Protein AF-0000000072904346 (afdb_homodimer)

pLDDT: mean 97.38, std 1.84, range [87.31, 98.81]

Solvent-accessible surface area (backbone atoms only — not comparable to full-atom values): 10739 Å² total; per-residue (Å²): 135,58,64,50,49,36,22,50,43,46,40,34,72,66,53,45,46,51,46,46,37,47,72,43,41,58,83,66,42,100,52,50,67,66,55,27,64,72,54,44,33,49,41,57,67,62,52,31,63,72,67,68,54,55,68,68,57,44,52,51,52,55,49,46,30,34,73,38,38,48,32,43,73,36,74,60,91,92,42,47,14,39,28,64,25,64,67,45,51,50,50,48,30,48,38,49,71,74,65,86,134,57,64,51,49,37,22,50,44,46,40,35,72,65,52,44,47,50,47,46,38,48,73,44,43,56,82,66,42,101,52,52,68,65,54,28,64,72,54,44,33,49,41,56,66,61,54,31,61,73,67,68,53,55,69,70,58,44,50,50,51,54,50,47,30,34,74,38,39,47,30,42,74,35,76,58,90,93,44,49,14,38,28,64,26,64,68,46,52,51,48,49,32,48,38,50,71,73,66,86

Foldseek 3Di:
DDVVLQVVLCVDDLSVVLQVCQVPVVVNFVDDPVVCVVQVAAWLVRSCVSSVDDSVVSVVSQVSCVVLVQWDWDDDVPIIHIHGDVVSVVVNVVCVVPPD/DDLVLQVVLCVDPLSVVLQVCQVPVVVNFVDDPVVCVVQVAAWLVRSCVSSVDDSVVSVVSQVSCVVLVQWDWDDDVPIIGIHGDVVSVVVNVVCVVPPD

Nearest PDB structures (foldseek):
  6j05-assembly1_A  TM=8.695E-01  e=1.449E-04  Acidithiobacillus ferrooxidans
  7p6f-assembly2_CCC-2  TM=8.942E-01  e=1.212E-03  Streptomyces griseus
  2rdp-assembly1_A-2  TM=4.648E-01  e=2.907E-03  Geobacillus stearothermophilus
  3fm5-assembly3_C  TM=4.930E-01  e=1.023E-01  Rhodococcus jostii RHA1
  3s2w-assembly1_A  TM=4.786E-01  e=1.159E-01  Methanosarcina mazei Go1

Organism: NCBI:txid1402861

Sequence (200 aa):
MNSIDIFKALSNEIRLDILTWLKDPEKHFNTSSAYVEEKGGVCVGDIQEKANLSQSTISHYLSMMQKAKLLQSERHGKWTYYRRNEETIKELEKYVREKLMNSIDIFKALSNEIRLDILTWLKDPEKHFNTSSAYVEEKGGVCVGDIQEKANLSQSTISHYLSMMQKAKLLQSERHGKWTYYRRNEETIKELEKYVREKL

Radius of gyration: 20.04 Å; Cα contacts (8 Å, |Δi|>4): 274; chains: 2; bounding box: 29×66×39 Å

Secondary structure (DSSP, 8-state):
--HHHHHHHHSSHHHHHHHHHHHSHHHHSS--HHHHHHHTSEEHHHHHHHHT--HHHHHHHHHHHHHTTSEEEEEETTEEEEEE-HHHHHHHHHHHHHT-/--HHHHHHHHSSHHHHHHHHHHHSHHHHSS--HHHHHHHTSEEHHHHHHHHT--HHHHHHHHHHHHHTTSEEEEEETTEEEEEE-HHHHHHHHHHHHHT-

InterPro domains:
  IPR001845 HTH ArsR-type DNA-binding domain [PF01022] (42-72)
  IPR001845 HTH ArsR-type DNA-binding domain [PS50987] (1-100)
  IPR001845 HTH ArsR-type DNA-binding domain [SM00418] (5-98)
  IPR011991 ArsR-like helix-turn-helix domain [cd00090] (7-86)
  IPR036388 Winged helix-like DNA-binding domain superfamily [G3DSA:1.10.10.10] (1-100)
  IPR036390 Winged helix DNA-binding domain superfamily [SSF46785] (4-97)
  IPR051081 HTH-type Metal-responsive Transcriptional Regulators [PTHR33154] (2-97)

Structure (mmCIF, N/CA/C/O backbone):
data_AF-0000000072904346-model_v1
#
loop_
_entity.id
_entity.type
_entity.pdbx_description
1 polymer 'Transcriptional regulator'
#
loop_
_atom_site.group_PDB
_atom_site.id
_atom_site.type_symbol
_atom_site.label_atom_id
_atom_site.label_alt_id
_atom_site.label_comp_id
_atom_site.label_asym_id
_atom_site.label_entity_id
_atom_site.label_seq_id
_atom_site.pdbx_PDB_ins_code
_atom_site.Cartn_x
_atom_site.Cartn_y
_atom_site.Cartn_z
_atom_site.occupancy
_atom_site.B_iso_or_equiv
_atom_site.auth_seq_id
_atom_site.auth_comp_id
_atom_site.auth_asym_id
_atom_site.auth_atom_id
_atom_site.pdbx_PDB_model_num
ATOM 1 N N . MET A 1 1 ? -5.164 7.809 -10.484 1 87.44 1 MET A N 1
ATOM 2 C CA . MET A 1 1 ? -4.332 7.453 -9.336 1 87.44 1 MET A CA 1
ATOM 3 C C . MET A 1 1 ? -3.234 6.477 -9.742 1 87.44 1 MET A C 1
ATOM 5 O O . MET A 1 1 ? -3.459 5.586 -10.562 1 87.44 1 MET A O 1
ATOM 9 N N . ASN A 1 2 ? -2.018 6.773 -9.305 1 96.31 2 ASN A N 1
ATOM 10 C CA . ASN A 1 2 ? -0.903 5.848 -9.477 1 96.31 2 ASN A CA 1
ATOM 11 C C . ASN A 1 2 ? -0.749 4.934 -8.266 1 96.31 2 ASN A C 1
ATOM 13 O O . ASN A 1 2 ? -0.244 5.352 -7.223 1 96.31 2 ASN A O 1
ATOM 17 N N . SER A 1 3 ? -1.161 3.697 -8.477 1 96.62 3 SER A N 1
ATOM 18 C CA . SER A 1 3 ? -1.253 2.781 -7.344 1 96.62 3 SER A CA 1
ATOM 19 C C . SER A 1 3 ? 0.122 2.5 -6.746 1 96.62 3 SER A C 1
ATOM 21 O O . SER A 1 3 ? 0.273 2.441 -5.523 1 96.62 3 SER A O 1
ATOM 23 N N . ILE A 1 4 ? 1.097 2.418 -7.629 1 97.81 4 ILE A N 1
ATOM 24 C CA . ILE A 1 4 ? 2.438 2.096 -7.156 1 97.81 4 ILE A CA 1
ATOM 25 C C . ILE A 1 4 ? 2.963 3.232 -6.277 1 97.81 4 ILE A C 1
ATOM 27 O O . ILE A 1 4 ? 3.496 2.99 -5.191 1 97.81 4 ILE A O 1
ATOM 31 N N . ASP A 1 5 ? 2.77 4.453 -6.676 1 98.19 5 ASP A N 1
ATOM 32 C CA . ASP A 1 5 ? 3.195 5.602 -5.887 1 98.19 5 ASP A CA 1
ATOM 33 C C . ASP A 1 5 ? 2.475 5.641 -4.539 1 98.19 5 ASP A C 1
ATOM 35 O O . ASP A 1 5 ? 3.074 5.98 -3.518 1 98.19 5 ASP A O 1
ATOM 39 N N . ILE A 1 6 ? 1.242 5.27 -4.582 1 98.62 6 ILE A N 1
ATOM 40 C CA . ILE A 1 6 ? 0.432 5.285 -3.369 1 98.62 6 ILE A CA 1
ATOM 41 C C . ILE A 1 6 ? 0.931 4.215 -2.4 1 98.62 6 ILE A C 1
ATOM 43 O O . ILE A 1 6 ? 1.146 4.492 -1.219 1 98.62 6 ILE A O 1
ATOM 47 N N . PHE A 1 7 ? 1.203 3.02 -2.92 1 98.56 7 PHE A N 1
ATOM 48 C CA . PHE A 1 7 ? 1.663 1.952 -2.037 1 98.56 7 PHE A CA 1
ATOM 49 C C . PHE A 1 7 ? 3.051 2.262 -1.49 1 98.56 7 PHE A C 1
ATOM 51 O O . PHE A 1 7 ? 3.348 1.962 -0.333 1 98.56 7 PHE A O 1
ATOM 58 N N . LYS A 1 8 ? 3.881 2.857 -2.279 1 98.5 8 LYS A N 1
ATOM 59 C CA . LYS A 1 8 ? 5.188 3.297 -1.797 1 98.5 8 LYS A CA 1
ATOM 60 C C . LYS A 1 8 ? 5.043 4.297 -0.654 1 98.5 8 LYS A C 1
ATOM 62 O O . LYS A 1 8 ? 5.723 4.184 0.368 1 98.5 8 LYS A O 1
ATOM 67 N N . ALA A 1 9 ? 4.176 5.211 -0.822 1 98.69 9 ALA A N 1
ATOM 68 C CA . ALA A 1 9 ? 3.967 6.242 0.189 1 98.69 9 ALA A CA 1
ATOM 69 C C . ALA A 1 9 ? 3.441 5.641 1.488 1 98.69 9 ALA A C 1
ATOM 71 O O . ALA A 1 9 ? 3.789 6.098 2.58 1 98.69 9 ALA A O 1
ATOM 72 N N . LEU A 1 10 ? 2.65 4.602 1.384 1 98.5 10 LEU A N 1
ATOM 73 C CA . LEU A 1 10 ? 1.977 4.016 2.539 1 98.5 10 LEU A CA 1
ATOM 74 C C . LEU A 1 10 ? 2.857 2.971 3.213 1 98.5 10 LEU A C 1
ATOM 76 O O . LEU A 1 10 ? 2.527 2.477 4.293 1 98.5 10 LEU A O 1
ATOM 80 N N . SER A 1 11 ? 4.035 2.674 2.631 1 98.5 11 SER A N 1
ATOM 81 C CA . SER A 1 11 ? 4.879 1.589 3.119 1 98.5 11 SER A CA 1
ATOM 82 C C . SER A 1 11 ? 5.824 2.074 4.211 1 98.5 11 SER A C 1
ATOM 84 O O . SER A 1 11 ? 6.945 1.572 4.336 1 98.5 11 SER A O 1
ATOM 86 N N . ASN A 1 12 ? 5.473 3.094 4.922 1 98.5 12 ASN A N 1
ATOM 87 C CA . ASN A 1 12 ? 6.242 3.686 6.016 1 98.5 12 ASN A CA 1
ATOM 88 C C . ASN A 1 12 ? 5.355 4.012 7.211 1 98.5 12 ASN A C 1
ATOM 90 O O . ASN A 1 12 ? 4.309 4.641 7.062 1 98.5 12 ASN A O 1
ATOM 94 N N . GLU A 1 13 ? 5.82 3.611 8.375 1 97.94 13 GLU A N 1
ATOM 95 C CA . GLU A 1 13 ? 5.004 3.73 9.578 1 97.94 13 GLU A CA 1
ATOM 96 C C . GLU A 1 13 ? 4.688 5.191 9.891 1 97.94 13 GLU A C 1
ATOM 98 O O . GLU A 1 13 ? 3.555 5.527 10.234 1 97.94 13 GLU A O 1
ATOM 103 N N . ILE A 1 14 ? 5.633 6.051 9.789 1 98.5 14 ILE A N 1
ATOM 104 C CA . ILE A 1 14 ? 5.449 7.453 10.141 1 98.5 14 ILE A CA 1
ATOM 105 C C . ILE A 1 14 ? 4.523 8.125 9.125 1 98.5 14 ILE A C 1
ATOM 107 O O . ILE A 1 14 ? 3.674 8.938 9.492 1 98.5 14 ILE A O 1
ATOM 111 N N . ARG A 1 15 ? 4.645 7.758 7.879 1 98.62 15 ARG A N 1
ATOM 112 C CA . ARG A 1 15 ? 3.758 8.328 6.867 1 98.62 15 ARG A CA 1
ATOM 113 C C . ARG A 1 15 ? 2.318 7.875 7.082 1 98.62 15 ARG A C 1
ATOM 115 O O . ARG A 1 15 ? 1.379 8.633 6.844 1 98.62 15 ARG A O 1
ATOM 122 N N . LEU A 1 16 ? 2.107 6.652 7.551 1 98.12 16 LEU A N 1
ATOM 123 C CA . LEU A 1 16 ? 0.767 6.207 7.922 1 98.12 16 LEU A CA 1
ATOM 124 C C . LEU A 1 16 ? 0.251 6.988 9.125 1 98.12 16 LEU A C 1
ATOM 126 O O . LEU A 1 16 ? -0.926 7.352 9.18 1 98.12 16 LEU A O 1
ATOM 130 N N . ASP A 1 17 ? 1.122 7.246 10.078 1 98 17 ASP A N 1
ATOM 131 C CA . ASP A 1 17 ? 0.757 8.047 11.242 1 98 17 ASP A CA 1
ATOM 132 C C . ASP A 1 17 ? 0.308 9.445 10.828 1 98 17 ASP A C 1
ATOM 134 O O . ASP A 1 17 ? -0.689 9.961 11.344 1 98 17 ASP A O 1
ATOM 138 N N . ILE A 1 18 ? 1.051 10 9.906 1 98.62 18 ILE A N 1
ATOM 139 C CA . ILE A 1 18 ? 0.731 11.336 9.43 1 98.62 18 ILE A CA 1
ATOM 140 C C . ILE A 1 18 ? -0.686 11.359 8.859 1 98.62 18 ILE A C 1
ATOM 142 O O . ILE A 1 18 ? -1.475 12.25 9.172 1 98.62 18 ILE A O 1
ATOM 146 N N . LEU A 1 19 ? -1.033 10.383 8.055 1 98.25 19 LEU A N 1
ATOM 147 C CA . LEU A 1 19 ? -2.381 10.3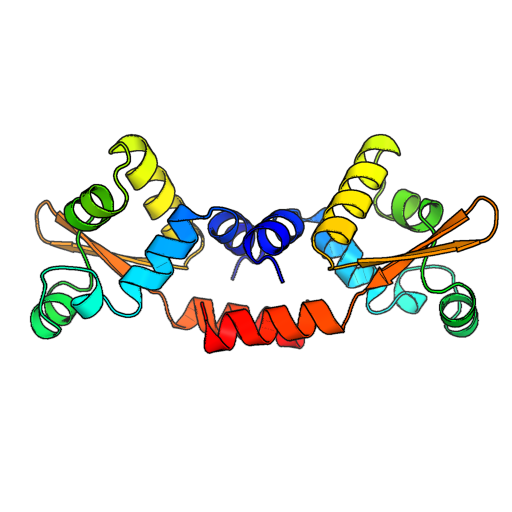12 7.504 1 98.25 19 LEU A CA 1
ATOM 148 C C . LEU A 1 19 ? -3.42 10.211 8.617 1 98.25 19 LEU A C 1
ATOM 150 O O . LEU A 1 19 ? -4.465 10.867 8.555 1 98.25 19 LEU A O 1
ATOM 154 N N . THR A 1 20 ? -3.08 9.414 9.586 1 97 20 THR A N 1
ATOM 155 C CA . THR A 1 20 ? -3.984 9.211 10.711 1 97 20 THR A CA 1
ATOM 156 C C . THR A 1 20 ? -4.184 10.516 11.484 1 97 20 THR A C 1
ATOM 158 O O . THR A 1 20 ? -5.312 10.883 11.82 1 97 20 THR A O 1
ATOM 161 N N . TRP A 1 21 ? -3.094 11.25 11.742 1 98.31 21 TRP A N 1
ATOM 162 C CA . TRP A 1 21 ? -3.166 12.508 12.477 1 98.31 21 TRP A CA 1
ATOM 163 C C . TRP A 1 21 ? -4 13.531 11.711 1 98.31 21 TRP A C 1
ATOM 165 O O . TRP A 1 21 ? -4.801 14.258 12.305 1 98.31 21 TRP A O 1
ATOM 175 N N . LEU A 1 22 ? -3.875 13.516 10.398 1 98.38 22 LEU A N 1
ATOM 176 C CA . LEU A 1 22 ? -4.512 14.531 9.57 1 98.38 22 LEU A CA 1
ATOM 177 C C . LEU A 1 22 ? -5.98 14.195 9.32 1 98.38 22 LEU A C 1
ATOM 179 O O . LEU A 1 22 ? -6.746 15.031 8.852 1 98.38 22 LEU A O 1
ATOM 183 N N . LYS A 1 23 ? -6.336 12.984 9.617 1 97.12 23 LYS A N 1
ATOM 184 C CA . LYS A 1 23 ? -7.742 12.602 9.547 1 97.12 23 LYS A CA 1
ATOM 185 C C . LYS A 1 23 ? -8.57 13.352 10.586 1 97.12 23 LYS A C 1
ATOM 187 O O . LYS A 1 23 ? -9.703 13.742 10.312 1 97.12 23 LYS A O 1
ATOM 192 N N . ASP A 1 24 ? -7.977 13.461 11.766 1 96.81 24 ASP A N 1
ATOM 193 C CA . ASP A 1 24 ? -8.594 14.195 12.867 1 96.81 24 ASP A CA 1
ATOM 194 C C . ASP A 1 24 ? -7.59 15.141 13.531 1 96.81 24 ASP A C 1
ATOM 196 O O . ASP A 1 24 ? -7.207 14.938 14.688 1 96.81 24 ASP A O 1
ATOM 200 N N . PRO A 1 25 ? -7.289 16.25 12.844 1 98 25 PRO A N 1
ATOM 201 C CA . PRO A 1 25 ? -6.207 17.109 13.328 1 98 25 PRO A CA 1
ATOM 202 C C . PRO A 1 25 ? -6.465 17.656 14.727 1 98 25 PRO A C 1
ATOM 204 O O . PRO A 1 25 ? -5.531 17.812 15.516 1 98 25 PRO A O 1
ATOM 207 N N . GLU A 1 26 ? -7.699 17.969 15.094 1 96.56 26 GLU A N 1
ATOM 208 C CA . GLU A 1 26 ? -8.023 18.562 16.391 1 96.56 26 GLU A CA 1
ATOM 209 C C . GLU A 1 26 ? -7.719 17.609 17.531 1 96.56 26 GLU A C 1
ATOM 211 O O . GLU A 1 26 ? -7.555 18.031 18.672 1 96.56 26 GLU A O 1
ATOM 216 N N . LYS A 1 27 ? -7.629 16.312 17.25 1 97.12 27 LYS A N 1
ATOM 217 C CA . LYS A 1 27 ? -7.32 15.305 18.266 1 97.12 27 LYS A CA 1
ATOM 218 C C . LYS A 1 27 ? -5.812 15.102 18.391 1 97.12 27 LYS A C 1
ATOM 220 O O . LYS A 1 27 ? -5.344 14.508 19.375 1 97.12 27 LYS A O 1
ATOM 225 N N . HIS A 1 28 ? -5.074 15.648 17.438 1 98 28 HIS A N 1
ATOM 226 C CA . HIS A 1 28 ? -3.676 15.242 17.391 1 98 28 HIS A CA 1
ATOM 227 C C . HIS A 1 28 ? -2.748 16.453 17.438 1 98 28 HIS A C 1
ATOM 229 O O . HIS A 1 28 ? -1.545 16.312 17.672 1 98 28 HIS A O 1
ATOM 235 N N . PHE A 1 29 ? -3.379 17.578 17.188 1 98.19 29 PHE A N 1
ATOM 236 C CA . PHE A 1 29 ? -2.605 18.812 17.203 1 98.19 29 PHE A CA 1
ATOM 237 C C . PHE A 1 29 ? -3.275 19.859 18.094 1 98.19 29 PHE A C 1
ATOM 239 O O . PHE A 1 29 ? -4.449 19.719 18.453 1 98.19 29 PHE A O 1
ATOM 246 N N . ASN A 1 30 ? -2.555 20.828 18.578 1 95.56 30 ASN A N 1
ATOM 247 C CA . ASN A 1 30 ? -3.115 21.938 19.344 1 95.56 30 ASN A CA 1
ATOM 248 C C . ASN A 1 30 ? -3.764 22.969 18.422 1 95.56 30 ASN A C 1
ATOM 250 O O . ASN A 1 30 ? -3.27 24.094 18.312 1 95.56 30 ASN A O 1
ATOM 254 N N . THR A 1 31 ? -4.828 22.531 17.859 1 95.62 31 THR A N 1
ATOM 255 C CA . THR A 1 31 ? -5.516 23.391 16.906 1 95.62 31 THR A CA 1
ATOM 256 C C . THR A 1 31 ? -7.027 23.188 16.969 1 95.62 31 THR A C 1
ATOM 258 O O . THR A 1 31 ? -7.496 22.203 17.562 1 95.62 31 THR A O 1
ATOM 261 N N . SER A 1 32 ? -7.777 24.172 16.422 1 95 32 SER A N 1
ATOM 262 C CA . SER A 1 32 ? -9.234 24.078 16.328 1 95 32 SER A CA 1
ATOM 263 C C . SER A 1 32 ? -9.68 23.703 14.93 1 95 32 SER A C 1
ATOM 265 O O . SER A 1 32 ? -8.945 23.922 13.961 1 95 32 SER A O 1
ATOM 267 N N . SER A 1 33 ? -10.836 23.125 14.852 1 94.19 33 SER A N 1
ATOM 268 C CA . SER A 1 33 ? -11.398 22.781 13.547 1 94.19 33 SER A CA 1
ATOM 269 C C . SER A 1 33 ? -11.516 24.016 12.648 1 94.19 33 SER A C 1
ATOM 271 O O . SER A 1 33 ? -11.273 23.938 11.445 1 94.19 33 SER A O 1
ATOM 273 N N . ALA A 1 34 ? -11.883 25.078 13.234 1 96 34 ALA A N 1
ATOM 274 C CA . ALA A 1 34 ? -12.023 26.328 12.492 1 96 34 ALA A CA 1
ATOM 275 C C . ALA A 1 34 ? -10.695 26.766 11.883 1 96 34 ALA A C 1
ATOM 277 O O . ALA A 1 34 ? -10.648 27.188 10.727 1 96 34 ALA A O 1
ATOM 278 N N . TYR A 1 35 ? -9.727 26.688 12.617 1 95.88 35 TYR A N 1
ATOM 279 C CA . TYR A 1 35 ? -8.398 27.062 12.148 1 95.88 35 TYR A CA 1
ATOM 280 C C . TYR A 1 35 ? -7.941 26.156 11.016 1 95.88 35 TYR A C 1
ATOM 282 O O . TYR A 1 35 ? -7.43 26.625 10 1 95.88 35 TYR A O 1
ATOM 290 N N . VAL A 1 36 ? -8.148 24.906 11.148 1 96.31 36 VAL A N 1
ATOM 291 C CA . VAL A 1 36 ? -7.758 23.922 10.148 1 96.31 36 VAL A CA 1
ATOM 292 C C . VAL A 1 36 ? -8.492 24.188 8.844 1 96.31 36 VAL A C 1
ATOM 294 O O . VAL A 1 36 ? -7.902 24.109 7.762 1 96.31 36 VAL A O 1
ATOM 297 N N . GLU A 1 37 ? -9.766 24.469 8.953 1 95.56 37 GLU A N 1
ATOM 298 C CA . GLU A 1 37 ? -10.57 24.781 7.777 1 95.56 37 GLU A CA 1
ATOM 299 C C . GLU A 1 37 ? -10.086 26.047 7.098 1 95.56 37 GLU A C 1
ATOM 301 O O . GLU A 1 37 ? -9.992 26.109 5.871 1 95.56 37 GLU A O 1
ATOM 306 N N . GLU A 1 38 ? -9.805 26.969 7.855 1 96.56 38 GLU A N 1
ATOM 307 C CA . GLU A 1 38 ? -9.367 28.266 7.34 1 96.56 38 GLU A CA 1
ATOM 308 C C . GLU A 1 38 ? -8.023 28.156 6.633 1 96.56 38 GLU A C 1
ATOM 310 O O . GLU A 1 38 ? -7.844 28.688 5.535 1 96.56 38 GLU A O 1
ATOM 315 N N . LYS A 1 39 ? -7.094 27.406 7.262 1 94.69 39 LYS A N 1
ATOM 316 C CA . LYS A 1 39 ? -5.727 27.344 6.746 1 94.69 39 LYS A CA 1
ATOM 317 C C . LYS A 1 39 ? -5.578 26.234 5.711 1 94.69 39 LYS A C 1
ATOM 319 O O . LYS A 1 39 ? -4.621 26.234 4.934 1 94.69 39 LYS A O 1
ATOM 324 N N . GLY A 1 40 ? -6.5 25.328 5.734 1 95.5 40 GLY A N 1
ATOM 325 C CA . GLY A 1 40 ? -6.445 24.219 4.797 1 95.5 40 GLY A CA 1
ATOM 326 C C . GLY A 1 40 ? -5.664 23.031 5.324 1 95.5 40 GLY A C 1
ATOM 327 O O . GLY A 1 40 ? -5.105 22.25 4.547 1 95.5 40 GLY A O 1
ATOM 328 N N . GLY A 1 41 ? -5.496 22.938 6.617 1 98.19 41 GLY A N 1
ATOM 329 C CA . GLY A 1 41 ? -4.816 21.766 7.16 1 98.19 41 GLY A CA 1
ATOM 330 C C . GLY A 1 41 ? -3.896 22.094 8.32 1 98.19 41 GLY A C 1
ATOM 331 O O . GLY A 1 41 ? -4.188 22.984 9.117 1 98.19 41 GLY A O 1
ATOM 332 N N . VAL A 1 42 ? -2.891 21.25 8.508 1 98.69 42 VAL A N 1
ATOM 333 C CA . VAL A 1 42 ? -1.897 21.391 9.562 1 98.69 42 VAL A CA 1
ATOM 334 C C . VAL A 1 42 ? -0.549 21.781 8.961 1 98.69 42 VAL A C 1
ATOM 336 O O . VAL A 1 42 ? -0.142 21.234 7.934 1 98.69 42 VAL A O 1
ATOM 339 N N . CYS A 1 43 ? 0.178 22.672 9.578 1 98.25 43 CYS A N 1
ATOM 340 C CA . CYS A 1 43 ? 1.4 23.203 8.977 1 98.25 43 CYS A CA 1
ATOM 341 C C . CYS A 1 43 ? 2.547 22.203 9.125 1 98.25 43 CYS A C 1
ATOM 343 O O . CYS A 1 43 ? 2.551 21.391 10.047 1 98.25 43 CYS A O 1
ATOM 345 N N . VAL A 1 44 ? 3.564 22.312 8.273 1 98.25 44 VAL A N 1
ATOM 346 C CA . VAL A 1 44 ? 4.719 21.422 8.227 1 98.25 44 VAL A CA 1
ATOM 347 C C . VAL A 1 44 ? 5.406 21.406 9.594 1 98.25 44 VAL A C 1
ATOM 349 O O . VAL A 1 44 ? 5.852 20.344 10.047 1 98.25 44 VAL A O 1
ATOM 352 N N . GLY A 1 45 ? 5.523 22.516 10.266 1 97.81 45 GLY A N 1
ATOM 353 C CA . GLY A 1 45 ? 6.191 22.609 11.555 1 97.81 45 GLY A CA 1
ATOM 354 C C . GLY A 1 45 ? 5.539 21.766 12.625 1 97.81 45 GLY A C 1
ATOM 355 O O . GLY A 1 45 ? 6.227 21.047 13.359 1 97.81 45 GLY A O 1
ATOM 356 N N . ASP A 1 46 ? 4.203 21.812 12.719 1 98.38 46 ASP A N 1
ATOM 357 C CA . ASP A 1 46 ? 3.461 21.016 13.695 1 98.38 46 ASP A CA 1
ATOM 358 C C . ASP A 1 46 ? 3.596 19.531 13.406 1 98.38 46 ASP A C 1
ATOM 360 O O . ASP A 1 46 ? 3.758 18.719 14.328 1 98.38 46 ASP A O 1
ATOM 364 N N . ILE A 1 47 ? 3.494 19.188 12.148 1 98.75 47 ILE A N 1
ATOM 365 C CA . ILE A 1 47 ? 3.635 17.781 11.75 1 98.75 47 ILE A CA 1
ATOM 366 C C . ILE A 1 47 ? 5.043 17.297 12.086 1 98.75 47 ILE A C 1
ATOM 368 O O . ILE A 1 47 ? 5.211 16.203 12.625 1 98.75 47 ILE A O 1
ATOM 372 N N . GLN A 1 48 ? 6.035 18.094 11.812 1 98.75 48 GLN A N 1
ATOM 373 C CA . GLN A 1 48 ? 7.434 17.766 12.086 1 98.75 48 GLN A CA 1
ATOM 374 C C . GLN A 1 48 ? 7.668 17.547 13.57 1 98.75 48 GLN A C 1
ATOM 376 O O . GLN A 1 48 ? 8.312 16.562 13.969 1 98.75 48 GLN A O 1
ATOM 381 N N . GLU A 1 49 ? 7.203 18.469 14.375 1 98.38 49 GLU A N 1
ATOM 382 C CA . GLU A 1 49 ? 7.352 18.359 15.828 1 98.38 49 GLU A CA 1
ATOM 383 C C . GLU A 1 49 ? 6.758 17.062 16.344 1 98.38 49 GLU A C 1
ATOM 385 O O . GLU A 1 49 ? 7.395 16.344 17.125 1 98.38 49 GLU A O 1
ATOM 390 N N . LYS A 1 50 ? 5.594 16.719 15.859 1 98.56 50 LYS A N 1
ATOM 391 C CA . LYS A 1 50 ? 4.93 15.5 16.328 1 98.56 50 LYS A CA 1
ATOM 392 C C . LYS A 1 50 ? 5.656 14.25 15.844 1 98.56 50 LYS A C 1
ATOM 394 O O . LYS A 1 50 ? 5.789 13.273 16.594 1 98.56 50 LYS A O 1
ATOM 399 N N . ALA A 1 51 ? 6.062 14.25 14.586 1 98.38 51 ALA A N 1
ATOM 400 C CA . ALA A 1 51 ? 6.762 13.109 14 1 98.38 51 ALA A CA 1
ATOM 401 C C . ALA A 1 51 ? 8.148 12.938 14.617 1 98.38 51 ALA A C 1
ATOM 403 O O . ALA A 1 51 ? 8.742 11.859 14.547 1 98.38 51 ALA A O 1
ATOM 404 N N . ASN A 1 52 ? 8.688 14.039 15.172 1 98.44 52 ASN A N 1
ATOM 405 C CA . ASN A 1 52 ? 10.016 14.055 15.773 1 98.44 52 ASN A CA 1
ATOM 406 C C . ASN A 1 52 ? 11.086 13.578 14.789 1 98.44 52 ASN A C 1
ATOM 408 O O . ASN A 1 52 ? 11.859 12.672 15.102 1 98.44 52 ASN A O 1
ATOM 412 N N . LEU A 1 53 ? 11.07 14.102 13.609 1 98.31 53 LEU A N 1
ATOM 413 C CA . LEU A 1 53 ? 12.031 13.82 12.547 1 98.31 53 LEU A CA 1
ATOM 414 C C . LEU A 1 53 ? 12.75 15.094 12.109 1 98.31 53 LEU A C 1
ATOM 416 O O . LEU A 1 53 ? 12.344 16.188 12.484 1 98.31 53 LEU A O 1
ATOM 420 N N . SER A 1 54 ? 13.797 14.898 11.414 1 98.5 54 SER A N 1
ATOM 421 C CA . SER A 1 54 ? 14.5 16.047 10.844 1 98.5 54 SER A CA 1
ATOM 422 C C . SER A 1 54 ? 13.641 16.766 9.812 1 98.5 54 SER A C 1
ATOM 424 O O . SER A 1 54 ? 12.719 16.156 9.242 1 98.5 54 SER A O 1
ATOM 426 N N . GLN A 1 55 ? 13.906 17.969 9.562 1 97.5 55 GLN A N 1
ATOM 427 C CA . GLN A 1 55 ? 13.219 18.75 8.555 1 97.5 55 GLN A CA 1
ATOM 428 C C . GLN A 1 55 ? 13.367 18.125 7.168 1 97.5 55 GLN A C 1
ATOM 430 O O . GLN A 1 55 ? 12.43 18.125 6.371 1 97.5 55 GLN A O 1
ATOM 435 N N . SER A 1 56 ? 14.555 17.656 6.879 1 98.06 56 SER A N 1
ATOM 436 C CA . SER A 1 56 ? 14.773 17.047 5.57 1 98.06 56 SER A CA 1
ATOM 437 C C . SER A 1 56 ? 13.891 15.82 5.383 1 98.06 56 SER A C 1
ATOM 439 O O . SER A 1 56 ? 13.289 15.633 4.328 1 98.06 56 SER A O 1
ATOM 441 N N . THR A 1 57 ? 13.797 14.938 6.391 1 98.38 57 THR A N 1
ATOM 442 C CA . THR A 1 57 ? 13.023 13.703 6.316 1 98.38 57 THR A CA 1
ATOM 443 C C . THR A 1 57 ? 11.539 14.008 6.191 1 98.38 57 THR A C 1
ATOM 445 O O . THR A 1 57 ? 10.852 13.445 5.332 1 98.38 57 THR A O 1
ATOM 448 N N . ILE A 1 58 ? 11.094 14.953 7.051 1 98.62 58 ILE A N 1
ATOM 449 C CA . ILE A 1 58 ? 9.672 15.258 7.023 1 98.62 58 ILE A CA 1
ATOM 450 C C . ILE A 1 58 ? 9.305 15.914 5.691 1 98.62 58 ILE A C 1
ATOM 452 O O . ILE A 1 58 ? 8.242 15.641 5.133 1 98.62 58 ILE A O 1
ATOM 456 N N . SER A 1 59 ? 10.148 16.781 5.16 1 98.25 59 SER A N 1
ATOM 457 C CA . SER A 1 59 ? 9.906 17.391 3.857 1 98.25 59 SER A CA 1
ATOM 458 C C . SER A 1 59 ? 9.805 16.344 2.762 1 98.25 59 SER A C 1
ATOM 460 O O . SER A 1 59 ? 8.914 16.406 1.911 1 98.25 59 SER A O 1
ATOM 462 N N . HIS A 1 60 ? 10.695 15.359 2.842 1 98.62 60 HIS A N 1
ATOM 463 C CA . HIS A 1 60 ? 10.672 14.266 1.876 1 98.62 60 HIS A CA 1
ATOM 464 C C . HIS A 1 60 ? 9.383 13.461 1.987 1 98.62 60 HIS A C 1
ATOM 466 O O . HIS A 1 60 ? 8.766 13.133 0.974 1 98.62 60 HIS A O 1
ATOM 472 N N . TYR A 1 61 ? 8.961 13.117 3.213 1 98.81 61 TYR A N 1
ATOM 473 C CA . TYR A 1 61 ? 7.75 12.336 3.434 1 98.81 61 TYR A CA 1
ATOM 474 C C . TYR A 1 61 ? 6.52 13.07 2.924 1 98.81 61 TYR A C 1
ATOM 476 O O . TYR A 1 61 ? 5.707 12.5 2.186 1 98.81 61 TYR A O 1
ATOM 484 N N . LEU A 1 62 ? 6.367 14.352 3.295 1 98.81 62 LEU A N 1
ATOM 485 C CA . LEU A 1 62 ? 5.207 15.141 2.896 1 98.81 62 LEU A CA 1
ATOM 486 C C . LEU A 1 62 ? 5.172 15.328 1.383 1 98.81 62 LEU A C 1
ATOM 488 O O . LEU A 1 62 ? 4.105 15.242 0.768 1 98.81 62 LEU A O 1
ATOM 492 N N . SER A 1 63 ? 6.348 15.57 0.808 1 98.69 63 SER A N 1
ATOM 493 C CA . SER A 1 63 ? 6.438 15.711 -0.641 1 98.69 63 SER A CA 1
ATOM 494 C C . SER A 1 63 ? 6.043 14.422 -1.351 1 98.69 63 SER A C 1
ATOM 496 O O . SER A 1 63 ? 5.305 14.453 -2.338 1 98.69 63 SER A O 1
ATOM 498 N N . MET A 1 64 ? 6.543 13.305 -0.889 1 98.69 64 MET A N 1
ATOM 499 C CA . MET A 1 64 ? 6.219 12 -1.457 1 98.69 64 MET A CA 1
ATOM 500 C C . MET A 1 64 ? 4.723 11.727 -1.365 1 98.69 64 MET A C 1
ATOM 502 O O . MET A 1 64 ? 4.113 11.25 -2.326 1 98.69 64 MET A O 1
ATOM 506 N N . MET A 1 65 ? 4.141 11.977 -0.235 1 98.81 65 MET A N 1
ATOM 507 C CA . MET A 1 65 ? 2.719 11.734 -0.006 1 98.81 65 MET A CA 1
ATOM 508 C C . MET A 1 65 ? 1.862 12.648 -0.869 1 98.81 65 MET A C 1
ATOM 510 O O . MET A 1 65 ? 0.795 12.25 -1.34 1 98.81 65 MET A O 1
ATOM 514 N N . GLN A 1 66 ? 2.336 13.883 -1.029 1 98.75 66 GLN A N 1
ATOM 515 C CA . GLN A 1 66 ? 1.644 14.82 -1.907 1 98.75 66 GLN A CA 1
ATOM 516 C C . GLN A 1 66 ? 1.733 14.383 -3.365 1 98.75 66 GLN A C 1
ATOM 518 O O . GLN A 1 66 ? 0.743 14.43 -4.098 1 98.75 66 GLN A O 1
ATOM 523 N N . LYS A 1 67 ? 2.893 13.906 -3.797 1 98.44 67 LYS A N 1
ATOM 524 C CA . LYS A 1 67 ? 3.082 13.422 -5.16 1 98.44 67 LYS A CA 1
ATOM 525 C C . LYS A 1 67 ? 2.186 12.227 -5.449 1 98.44 67 LYS A C 1
ATOM 527 O O . LYS A 1 67 ? 1.68 12.07 -6.562 1 98.44 67 LYS A O 1
ATOM 532 N N . ALA A 1 68 ? 1.993 11.414 -4.465 1 98.62 68 ALA A N 1
ATOM 533 C CA . ALA A 1 68 ? 1.121 10.25 -4.582 1 98.62 68 ALA A CA 1
ATOM 534 C C . ALA A 1 68 ? -0.348 10.648 -4.48 1 98.62 68 ALA A C 1
ATOM 536 O O . ALA A 1 68 ? -1.236 9.797 -4.52 1 98.62 68 ALA A O 1
ATOM 537 N N . LYS A 1 69 ? -0.599 11.906 -4.227 1 98.75 69 LYS A N 1
ATOM 538 C CA . LYS A 1 69 ? -1.929 12.508 -4.164 1 98.75 69 LYS A CA 1
ATOM 539 C C . LYS A 1 69 ? -2.678 12.047 -2.916 1 98.75 69 LYS A C 1
ATOM 541 O O . LYS A 1 69 ? -3.91 12.039 -2.893 1 98.75 69 LYS A O 1
ATOM 546 N N . LEU A 1 70 ? -1.979 11.641 -1.958 1 98.75 70 LEU A N 1
ATOM 547 C CA . LEU A 1 70 ? -2.592 11.289 -0.68 1 98.75 70 LEU A CA 1
ATOM 548 C C . LEU A 1 70 ? -2.807 12.531 0.175 1 98.75 70 LEU A C 1
ATOM 550 O O . LEU A 1 70 ? -3.676 12.547 1.05 1 98.75 70 LEU A O 1
ATOM 554 N N . LEU A 1 71 ? -1.986 13.586 -0.096 1 98.81 71 LEU A N 1
ATOM 555 C CA . LEU A 1 71 ? -2.084 14.859 0.606 1 98.81 71 LEU A CA 1
ATOM 556 C C . LEU A 1 71 ? -2.287 16 -0.377 1 98.81 71 LEU A C 1
ATOM 558 O O . LEU A 1 71 ? -1.866 15.922 -1.533 1 98.81 71 LEU A O 1
ATOM 562 N N . GLN A 1 72 ? -2.914 17 0.099 1 98.69 72 GLN A N 1
ATOM 563 C CA . GLN A 1 72 ? -2.988 18.312 -0.535 1 98.69 72 GLN A CA 1
ATOM 564 C C . GLN A 1 72 ? -2.332 19.375 0.334 1 98.69 72 GLN A C 1
ATOM 566 O O . GLN A 1 72 ? -2.27 19.234 1.558 1 98.69 72 GLN A O 1
ATOM 571 N N . SER A 1 73 ? -1.832 20.422 -0.31 1 98.31 73 SER A N 1
ATOM 572 C CA . SER A 1 73 ? -1.188 21.469 0.477 1 98.31 73 SER A CA 1
ATOM 573 C C . SER A 1 73 ? -1.666 22.859 0.055 1 98.31 73 SER A C 1
ATOM 575 O O . SER A 1 73 ? -2.16 23.031 -1.061 1 98.31 73 SER A O 1
ATOM 577 N N . GLU A 1 74 ? -1.632 23.766 0.893 1 98 74 GLU A N 1
ATOM 578 C CA . GLU A 1 74 ? -1.905 25.188 0.688 1 98 74 GLU A CA 1
ATOM 579 C C . GLU A 1 74 ? -0.849 26.047 1.364 1 98 74 GLU A C 1
ATOM 581 O O . GLU A 1 74 ? -0.443 25.781 2.494 1 98 74 GLU A O 1
ATOM 586 N N . ARG A 1 75 ? -0.456 27.031 0.587 1 97.06 75 ARG A N 1
ATOM 587 C CA . ARG A 1 75 ? 0.566 27.922 1.131 1 97.06 75 ARG A CA 1
ATOM 588 C C . ARG A 1 75 ? -0.05 29.219 1.634 1 97.06 75 ARG A C 1
ATOM 590 O O . ARG A 1 75 ? -0.876 29.828 0.95 1 97.06 75 ARG A O 1
ATOM 597 N N . HIS A 1 76 ? 0.236 29.625 2.818 1 96.19 76 HIS A N 1
ATOM 598 C CA . HIS A 1 76 ? -0.125 30.906 3.42 1 96.19 76 HIS A CA 1
ATOM 599 C C . HIS A 1 76 ? 1.112 31.672 3.891 1 96.19 76 HIS A C 1
ATOM 601 O O . HIS A 1 76 ? 1.611 31.422 4.992 1 96.19 76 HIS A O 1
ATOM 607 N N . GLY A 1 77 ? 1.51 32.656 3.086 1 95.62 77 GLY A N 1
ATOM 608 C CA . GLY A 1 77 ? 2.752 33.312 3.432 1 95.62 77 GLY A CA 1
ATOM 609 C C . GLY A 1 77 ? 3.955 32.406 3.412 1 95.62 77 GLY A C 1
ATOM 610 O O . GLY A 1 77 ? 4.23 31.75 2.402 1 95.62 77 GLY A O 1
ATOM 611 N N . LYS A 1 78 ? 4.613 32.188 4.566 1 94.25 78 LYS A N 1
ATOM 612 C CA . LYS A 1 78 ? 5.824 31.375 4.676 1 94.25 78 LYS A CA 1
ATOM 613 C C . LYS A 1 78 ? 5.488 29.953 5.105 1 94.25 78 LYS A C 1
ATOM 615 O O . LYS A 1 78 ? 6.375 29.094 5.164 1 94.25 78 LYS A O 1
ATOM 620 N N . TRP A 1 79 ? 4.27 29.781 5.336 1 95.81 79 TRP A N 1
ATOM 621 C CA . TRP A 1 79 ? 3.904 28.484 5.91 1 95.81 79 TRP A CA 1
ATOM 622 C C . TRP A 1 79 ? 3.145 27.641 4.898 1 95.81 79 TRP A C 1
ATOM 624 O O . TRP A 1 79 ? 2.334 28.156 4.125 1 95.81 79 TRP A O 1
ATOM 634 N N . THR A 1 80 ? 3.443 26.344 4.895 1 97.94 80 THR A N 1
ATOM 635 C CA . THR A 1 80 ? 2.717 25.359 4.098 1 97.94 80 THR A CA 1
ATOM 636 C C . THR A 1 80 ? 1.888 24.438 4.992 1 97.94 80 THR A C 1
ATOM 638 O O . THR A 1 80 ? 2.387 23.922 5.992 1 97.94 80 THR A O 1
ATOM 641 N N . TYR A 1 81 ? 0.599 24.297 4.59 1 98.62 81 TYR A N 1
ATOM 642 C CA . TYR A 1 81 ? -0.335 23.469 5.348 1 98.62 81 TYR A CA 1
ATOM 643 C C . TYR A 1 81 ? -0.761 22.25 4.543 1 98.62 81 TYR A C 1
ATOM 645 O O . TYR A 1 81 ? -0.989 22.344 3.334 1 98.62 81 TYR A O 1
ATOM 653 N N . TYR A 1 82 ? -0.885 21.125 5.223 1 98.81 82 TYR A N 1
ATOM 654 C CA . TYR A 1 82 ? -1.24 19.859 4.57 1 98.81 82 TYR A CA 1
ATOM 655 C C . TYR A 1 82 ? -2.547 19.312 5.129 1 98.81 82 TYR A C 1
ATOM 657 O O . TYR A 1 82 ? -2.82 19.438 6.324 1 98.81 82 TYR A O 1
ATOM 665 N N . ARG A 1 83 ? -3.299 18.688 4.285 1 98.62 83 ARG A N 1
ATOM 666 C CA . ARG A 1 83 ? -4.492 17.922 4.641 1 98.62 83 ARG A CA 1
ATOM 667 C C . ARG A 1 83 ? -4.609 16.656 3.805 1 98.62 83 ARG A C 1
ATOM 669 O O . ARG A 1 83 ? -3.945 16.516 2.773 1 98.62 83 ARG A O 1
ATOM 676 N N . ARG A 1 84 ? -5.465 15.758 4.188 1 98.12 84 ARG A N 1
ATOM 677 C CA . ARG A 1 84 ? -5.699 14.531 3.438 1 98.12 84 ARG A CA 1
ATOM 678 C C . ARG A 1 84 ? -6.445 14.812 2.139 1 98.12 84 ARG A C 1
ATOM 680 O O . ARG A 1 84 ? -7.273 15.727 2.08 1 98.12 84 ARG A O 1
ATOM 687 N N . ASN A 1 85 ? -6.027 14.133 1.148 1 98.38 85 ASN A N 1
ATOM 688 C CA . ASN A 1 85 ? -6.852 14.078 -0.056 1 98.38 85 ASN A CA 1
ATOM 689 C C . ASN A 1 85 ? -7.859 12.938 0.004 1 98.38 85 ASN A C 1
ATOM 691 O O . ASN A 1 85 ? -7.555 11.812 -0.399 1 98.38 85 ASN A O 1
ATOM 695 N N . GLU A 1 86 ? -9.055 13.203 0.41 1 97.25 86 GLU A N 1
ATOM 696 C CA . GLU A 1 86 ? -10.07 12.188 0.662 1 97.25 86 GLU A CA 1
ATOM 697 C C . GLU A 1 86 ? -10.492 11.492 -0.632 1 97.25 86 GLU A C 1
ATOM 699 O O . GLU A 1 86 ? -10.82 10.305 -0.629 1 97.25 86 GLU A O 1
ATOM 704 N N . GLU A 1 87 ? -10.453 12.242 -1.686 1 97.81 87 GLU A N 1
ATOM 705 C CA . GLU A 1 87 ? -10.82 11.656 -2.973 1 97.81 87 GLU A CA 1
ATOM 706 C C . GLU A 1 87 ? -9.867 10.531 -3.365 1 97.81 87 GLU A C 1
ATOM 708 O O . GLU A 1 87 ? -10.305 9.469 -3.799 1 97.81 87 GLU A O 1
ATOM 713 N N . THR A 1 88 ? -8.578 10.758 -3.188 1 98.31 88 THR A N 1
ATOM 714 C CA . THR A 1 88 ? -7.578 9.75 -3.535 1 98.31 88 THR A CA 1
ATOM 715 C C . THR A 1 88 ? -7.711 8.523 -2.635 1 98.31 88 THR A C 1
ATOM 717 O O . THR A 1 88 ? -7.578 7.391 -3.096 1 98.31 88 THR A O 1
ATOM 720 N N . ILE A 1 89 ? -7.973 8.719 -1.372 1 97.25 89 ILE A N 1
ATOM 721 C CA . ILE A 1 89 ? -8.109 7.617 -0.427 1 97.25 89 ILE A CA 1
AT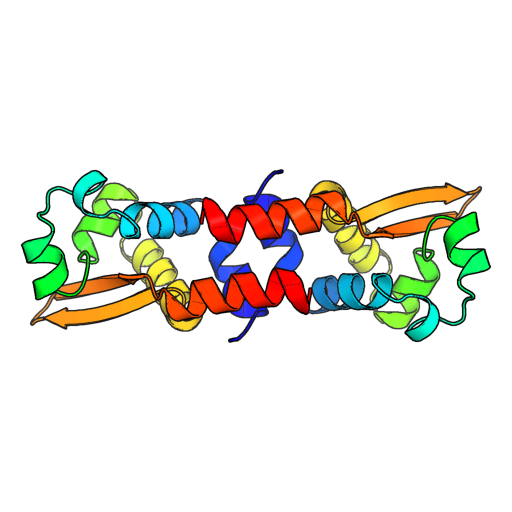OM 722 C C . ILE A 1 89 ? -9.328 6.773 -0.794 1 97.25 89 ILE A C 1
ATOM 724 O O . ILE A 1 89 ? -9.281 5.543 -0.732 1 97.25 89 ILE A O 1
ATOM 728 N N . LYS A 1 90 ? -10.391 7.441 -1.254 1 96.81 90 LYS A N 1
ATOM 729 C CA . LYS A 1 90 ? -11.57 6.719 -1.717 1 96.81 90 LYS A CA 1
ATOM 730 C C . LYS A 1 90 ? -11.273 5.918 -2.98 1 96.81 90 LYS A C 1
ATOM 732 O O . LYS A 1 90 ? -11.758 4.797 -3.141 1 96.81 90 LYS A O 1
ATOM 737 N N . GLU A 1 91 ? -10.508 6.512 -3.859 1 97.69 91 GLU A N 1
ATOM 738 C CA . GLU A 1 91 ? -10.102 5.809 -5.07 1 97.69 91 GLU A CA 1
ATOM 739 C C . GLU A 1 91 ? -9.273 4.57 -4.734 1 97.69 91 GLU A C 1
ATOM 741 O O . GLU A 1 91 ? -9.383 3.543 -5.41 1 97.69 91 GLU A O 1
ATOM 746 N N . LEU A 1 92 ? -8.406 4.75 -3.705 1 97.56 92 LEU A N 1
ATOM 747 C CA . LEU A 1 92 ? -7.605 3.615 -3.262 1 97.56 92 LEU A CA 1
ATOM 748 C C . LEU A 1 92 ? -8.492 2.48 -2.766 1 97.56 92 LEU A C 1
ATOM 750 O O . LEU A 1 92 ? -8.258 1.314 -3.09 1 97.56 92 LEU A O 1
ATOM 754 N N . GLU A 1 93 ? -9.492 2.85 -1.981 1 96.19 93 GLU A N 1
ATOM 755 C CA . GLU A 1 93 ? -10.461 1.864 -1.51 1 96.19 93 GLU A CA 1
ATOM 756 C C . GLU A 1 93 ? -11.102 1.117 -2.676 1 96.19 93 GLU A C 1
ATOM 758 O O . GLU A 1 93 ? -11.188 -0.112 -2.66 1 96.19 93 GLU A O 1
ATOM 763 N N . LYS A 1 94 ? -11.508 1.832 -3.668 1 96.75 94 LYS A N 1
ATOM 764 C CA . LYS A 1 94 ? -12.125 1.245 -4.852 1 96.75 94 LYS A CA 1
ATOM 765 C C . LYS A 1 94 ? -11.141 0.35 -5.602 1 96.75 94 LYS A C 1
ATOM 767 O O . LYS A 1 94 ? -11.508 -0.729 -6.07 1 96.75 94 LYS A O 1
ATOM 772 N N . TYR A 1 95 ? -9.953 0.822 -5.703 1 97.56 95 TYR A N 1
ATOM 773 C CA . TYR A 1 95 ? -8.914 0.062 -6.387 1 97.56 95 TYR A CA 1
ATOM 774 C C . TYR A 1 95 ? -8.711 -1.296 -5.73 1 97.56 95 TYR A C 1
ATOM 776 O O . TYR A 1 95 ? -8.68 -2.324 -6.41 1 97.56 95 TYR A O 1
ATOM 784 N N . VAL A 1 96 ? -8.586 -1.291 -4.402 1 96.06 96 VAL A N 1
ATOM 785 C CA . VAL A 1 96 ? -8.352 -2.537 -3.678 1 96.06 96 VAL A CA 1
ATOM 786 C C . VAL A 1 96 ? -9.555 -3.465 -3.854 1 96.06 96 VAL A C 1
ATOM 788 O O . VAL A 1 96 ? -9.391 -4.668 -4.07 1 96.06 96 VAL A O 1
ATOM 791 N N . ARG A 1 97 ? -10.742 -2.914 -3.941 1 93.81 97 ARG A N 1
ATOM 792 C CA . ARG A 1 97 ? -11.977 -3.688 -4.016 1 93.81 97 ARG A CA 1
ATOM 793 C C . ARG A 1 97 ? -12.18 -4.25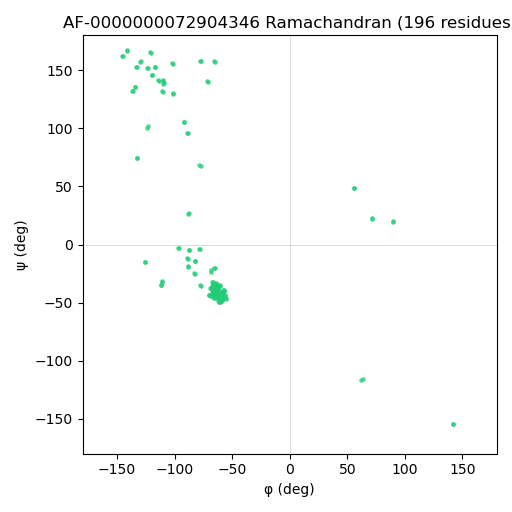4 -5.418 1 93.81 97 ARG A C 1
ATOM 795 O O . ARG A 1 97 ? -12.562 -5.418 -5.57 1 93.81 97 ARG A O 1
ATOM 802 N N . GLU A 1 98 ? -11.773 -3.469 -6.41 1 93.69 98 GLU A N 1
ATOM 803 C CA . GLU A 1 98 ? -12.227 -3.803 -7.758 1 93.69 98 GLU A CA 1
ATOM 804 C C . GLU A 1 98 ? -11.07 -4.305 -8.617 1 93.69 98 GLU A C 1
ATOM 806 O O . GLU A 1 98 ? -11.289 -5.062 -9.57 1 93.69 98 GLU A O 1
ATOM 811 N N . LYS A 1 99 ? -9.898 -3.76 -8.328 1 90.94 99 LYS A N 1
ATOM 812 C CA . LYS A 1 99 ? -8.836 -3.967 -9.305 1 90.94 99 LYS A CA 1
ATOM 813 C C . LYS A 1 99 ? -7.746 -4.879 -8.75 1 90.94 99 LYS A C 1
ATOM 815 O O . LYS A 1 99 ? -7.133 -5.641 -9.5 1 90.94 99 LYS A O 1
ATOM 820 N N . LEU A 1 100 ? -7.512 -4.766 -7.492 1 91.44 100 LEU A N 1
ATOM 821 C CA . LEU A 1 100 ? -6.418 -5.559 -6.941 1 91.44 100 LEU A CA 1
ATOM 822 C C . LEU A 1 100 ? -6.742 -7.047 -7.008 1 91.44 100 LEU A C 1
ATOM 824 O O . LEU A 1 100 ? -5.879 -7.859 -7.348 1 91.44 100 LEU A O 1
ATOM 828 N N . MET B 1 1 ? -3.637 -8.555 10.453 1 87.31 1 MET B N 1
ATOM 829 C CA . MET B 1 1 ? -2.932 -8.102 9.258 1 87.31 1 MET B CA 1
ATOM 830 C C . MET B 1 1 ? -1.941 -6.992 9.602 1 87.31 1 MET B C 1
ATOM 832 O O . MET B 1 1 ? -2.229 -6.133 10.438 1 87.31 1 MET B O 1
ATOM 836 N N . ASN B 1 2 ? -0.729 -7.141 9.125 1 96.25 2 ASN B N 1
ATOM 837 C CA . ASN B 1 2 ? 0.271 -6.086 9.242 1 96.25 2 ASN B CA 1
ATOM 838 C C . ASN B 1 2 ? 0.255 -5.164 8.023 1 96.25 2 ASN B C 1
ATOM 840 O O . ASN B 1 2 ? 0.763 -5.523 6.961 1 96.25 2 ASN B O 1
ATOM 844 N N . SER B 1 3 ? -0.3 -3.992 8.258 1 96.56 3 SER B N 1
ATOM 845 C CA . SER B 1 3 ? -0.556 -3.1 7.133 1 96.56 3 SER B CA 1
ATOM 846 C C . SER B 1 3 ? 0.744 -2.652 6.473 1 96.56 3 SER B C 1
ATOM 848 O O . SER B 1 3 ? 0.832 -2.574 5.246 1 96.56 3 SER B O 1
ATOM 850 N N . ILE B 1 4 ? 1.747 -2.441 7.305 1 97.81 4 ILE B N 1
ATOM 851 C CA . ILE B 1 4 ? 3.014 -1.954 6.77 1 97.81 4 ILE B CA 1
ATOM 852 C C . ILE B 1 4 ? 3.639 -3.018 5.871 1 97.81 4 ILE B C 1
ATOM 854 O O . ILE B 1 4 ? 4.09 -2.717 4.762 1 97.81 4 ILE B O 1
ATOM 858 N N . ASP B 1 5 ? 3.617 -4.25 6.277 1 98.19 5 ASP B N 1
ATOM 859 C CA . ASP B 1 5 ? 4.148 -5.34 5.469 1 98.19 5 ASP B CA 1
ATOM 860 C C . ASP B 1 5 ? 3.381 -5.477 4.156 1 98.19 5 ASP B C 1
ATOM 862 O O . ASP B 1 5 ? 3.973 -5.742 3.107 1 98.19 5 ASP B O 1
ATOM 866 N N . ILE B 1 6 ? 2.111 -5.27 4.25 1 98.56 6 ILE B N 1
ATOM 867 C CA . ILE B 1 6 ? 1.259 -5.395 3.074 1 98.56 6 ILE B CA 1
ATOM 868 C C . ILE B 1 6 ? 1.575 -4.27 2.09 1 98.56 6 ILE B C 1
ATOM 870 O O . ILE B 1 6 ? 1.769 -4.52 0.896 1 98.56 6 ILE B O 1
ATOM 874 N N . PHE B 1 7 ? 1.718 -3.037 2.596 1 98.56 7 PHE B N 1
ATOM 875 C CA . PHE B 1 7 ? 2 -1.923 1.698 1 98.56 7 PHE B CA 1
ATOM 876 C C . PHE B 1 7 ? 3.391 -2.059 1.088 1 98.56 7 PHE B C 1
ATOM 878 O O . PHE B 1 7 ? 3.596 -1.722 -0.08 1 98.56 7 PHE B O 1
ATOM 885 N N . LYS B 1 8 ? 4.32 -2.553 1.833 1 98.5 8 LYS B N 1
ATOM 886 C CA . LYS B 1 8 ? 5.645 -2.828 1.29 1 98.5 8 LYS B CA 1
ATOM 887 C C . LYS B 1 8 ? 5.574 -3.844 0.152 1 98.5 8 LYS B C 1
ATOM 889 O O . LYS B 1 8 ? 6.184 -3.648 -0.9 1 98.5 8 LYS B O 1
ATOM 894 N N . ALA B 1 9 ? 4.84 -4.848 0.359 1 98.69 9 ALA B N 1
ATOM 895 C CA . ALA B 1 9 ? 4.715 -5.902 -0.645 1 98.69 9 ALA B CA 1
ATOM 896 C C . ALA B 1 9 ? 4.062 -5.371 -1.917 1 98.69 9 ALA B C 1
ATOM 898 O O . ALA B 1 9 ? 4.414 -5.789 -3.023 1 98.69 9 ALA B O 1
ATOM 899 N N . LEU B 1 10 ? 3.158 -4.438 -1.775 1 98.5 10 LEU B N 1
ATOM 900 C CA . LEU B 1 10 ? 2.367 -3.945 -2.898 1 98.5 10 LEU B CA 1
ATOM 901 C C . LEU B 1 10 ? 3.082 -2.801 -3.607 1 98.5 10 LEU B C 1
ATOM 903 O O . LEU B 1 10 ? 2.645 -2.352 -4.668 1 98.5 10 LEU B O 1
ATOM 907 N N . SER B 1 11 ? 4.23 -2.367 -3.07 1 98.5 11 SER B N 1
ATOM 908 C CA . SER B 1 11 ? 4.914 -1.187 -3.594 1 98.5 11 SER B CA 1
ATOM 909 C C . SER B 1 11 ? 5.863 -1.556 -4.727 1 98.5 11 SER B C 1
ATOM 911 O O . SER B 1 11 ? 6.91 -0.923 -4.902 1 98.5 11 SER B O 1
ATOM 913 N N . ASN B 1 12 ? 5.602 -2.602 -5.43 1 98.5 12 ASN B N 1
ATOM 914 C CA . ASN B 1 12 ? 6.391 -3.096 -6.555 1 98.5 12 ASN B CA 1
ATOM 915 C C . ASN B 1 12 ? 5.496 -3.531 -7.715 1 98.5 12 ASN B C 1
ATOM 917 O O . ASN B 1 12 ? 4.547 -4.289 -7.52 1 98.5 12 ASN B O 1
ATOM 921 N N . GLU B 1 13 ? 5.855 -3.07 -8.891 1 97.94 13 GLU B N 1
ATOM 922 C CA . GLU B 1 13 ? 5.004 -3.293 -10.062 1 97.94 13 GLU B CA 1
ATOM 923 C C . GLU B 1 13 ? 4.863 -4.781 -10.359 1 97.94 13 GLU B C 1
ATOM 925 O O . GLU B 1 13 ? 3.766 -5.258 -10.664 1 97.94 13 GLU B O 1
ATOM 930 N N . ILE B 1 14 ? 5.906 -5.516 -10.312 1 98.5 14 ILE B N 1
ATOM 931 C CA . ILE B 1 14 ? 5.887 -6.934 -10.656 1 98.5 14 ILE B CA 1
ATOM 932 C C . ILE B 1 14 ? 5.102 -7.711 -9.609 1 98.5 14 ILE B C 1
ATOM 934 O O . ILE B 1 14 ? 4.352 -8.633 -9.938 1 98.5 14 ILE B O 1
ATOM 938 N N . ARG B 1 15 ? 5.234 -7.34 -8.367 1 98.62 15 ARG B N 1
ATOM 939 C CA . ARG B 1 15 ? 4.473 -8.016 -7.32 1 98.62 15 ARG B CA 1
ATOM 940 C C . ARG B 1 15 ? 2.979 -7.746 -7.469 1 98.62 15 ARG B C 1
ATOM 942 O O . ARG B 1 15 ? 2.154 -8.617 -7.191 1 98.62 15 ARG B O 1
ATOM 949 N N . LEU B 1 16 ? 2.594 -6.555 -7.926 1 98.12 16 LEU B N 1
ATOM 950 C CA . LEU B 1 16 ? 1.194 -6.285 -8.234 1 98.12 16 LEU B CA 1
ATOM 951 C C . LEU B 1 16 ? 0.729 -7.125 -9.414 1 98.12 16 LEU B C 1
ATOM 953 O O . LEU B 1 16 ? -0.394 -7.637 -9.422 1 98.12 16 LEU B O 1
ATOM 957 N N . ASP B 1 17 ? 1.585 -7.273 -10.406 1 98 17 ASP B N 1
ATOM 958 C CA . ASP B 1 17 ? 1.272 -8.117 -11.555 1 98 17 ASP B CA 1
ATOM 959 C C . ASP B 1 17 ? 1.021 -9.562 -11.125 1 98 17 ASP B C 1
ATOM 961 O O . ASP B 1 17 ? 0.075 -10.195 -11.594 1 98 17 ASP B O 1
ATOM 965 N N . ILE B 1 18 ? 1.873 -10.008 -10.242 1 98.62 18 ILE B N 1
ATOM 966 C CA . ILE B 1 18 ? 1.747 -11.375 -9.758 1 98.62 18 ILE B CA 1
ATOM 967 C C . ILE B 1 18 ? 0.372 -11.57 -9.125 1 98.62 18 ILE B C 1
ATOM 969 O O . ILE B 1 18 ? -0.311 -12.56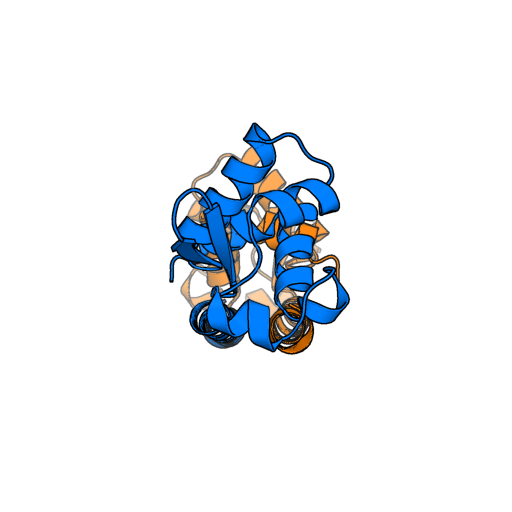2 -9.406 1 98.62 18 ILE B O 1
ATOM 973 N N . LEU B 1 19 ? -0.056 -10.656 -8.297 1 98.25 19 LEU B N 1
ATOM 974 C CA . LEU B 1 19 ? -1.378 -10.75 -7.691 1 98.25 19 LEU B CA 1
ATOM 975 C C . LEU B 1 19 ? -2.467 -10.789 -8.758 1 98.25 19 LEU B C 1
ATOM 977 O O . LEU B 1 19 ? -3.416 -11.57 -8.648 1 98.25 19 LEU B O 1
ATOM 981 N N . THR B 1 20 ? -2.285 -9.953 -9.734 1 97 20 THR B N 1
ATOM 982 C CA . THR B 1 20 ? -3.256 -9.875 -10.82 1 97 20 THR B CA 1
ATOM 983 C C . THR B 1 20 ? -3.32 -11.195 -11.586 1 97 20 THR B C 1
ATOM 985 O O . THR B 1 20 ? -4.41 -11.695 -11.875 1 97 20 THR B O 1
ATOM 988 N N . TRP B 1 21 ? -2.162 -11.789 -11.898 1 98.31 21 TRP B N 1
ATOM 989 C CA . TRP B 1 21 ? -2.109 -13.047 -12.625 1 98.31 21 TRP B CA 1
ATOM 990 C C . TRP B 1 21 ? -2.773 -14.164 -11.828 1 98.31 21 TRP B C 1
ATOM 992 O O . TRP B 1 21 ? -3.504 -14.984 -12.383 1 98.31 21 TRP B O 1
ATOM 1002 N N . LEU B 1 22 ? -2.588 -14.125 -10.523 1 98.38 22 LEU B N 1
ATOM 1003 C CA . LEU B 1 22 ? -3.057 -15.211 -9.672 1 98.38 22 LEU B CA 1
ATOM 1004 C C . LEU B 1 22 ? -4.539 -15.055 -9.359 1 98.38 22 LEU B C 1
ATOM 1006 O O . LEU B 1 22 ? -5.172 -15.984 -8.852 1 98.38 22 LEU B O 1
ATOM 1010 N N . LYS B 1 23 ? -5.055 -13.914 -9.625 1 97.12 23 LYS B N 1
ATOM 1011 C CA . LYS B 1 23 ? -6.492 -13.711 -9.492 1 97.12 23 LYS B CA 1
ATOM 1012 C C . LYS B 1 23 ? -7.266 -14.562 -10.492 1 97.12 23 LYS B C 1
ATOM 1014 O O . LYS B 1 23 ? -8.328 -15.102 -10.172 1 97.12 23 LYS B O 1
ATOM 1019 N N . ASP B 1 24 ? -6.715 -14.602 -11.711 1 96.75 24 ASP B N 1
ATOM 1020 C CA . ASP B 1 24 ? -7.281 -15.406 -12.781 1 96.75 24 ASP B CA 1
ATOM 1021 C C . ASP B 1 24 ? -6.199 -16.219 -13.492 1 96.75 24 ASP B C 1
ATOM 1023 O O . ASP B 1 24 ? -5.895 -15.977 -14.656 1 96.75 24 ASP B O 1
ATOM 1027 N N . PRO B 1 25 ? -5.734 -17.281 -12.828 1 98.06 25 PRO B N 1
ATOM 1028 C CA . PRO B 1 25 ? -4.574 -18 -13.352 1 98.06 25 PRO B CA 1
ATOM 1029 C C . PRO B 1 25 ? -4.824 -18.578 -14.742 1 98.06 25 PRO B C 1
ATOM 1031 O O . PRO B 1 25 ? -3.912 -18.625 -15.57 1 98.06 25 PRO B O 1
ATOM 1034 N N . GLU B 1 26 ? -6.02 -19.031 -15.055 1 96.56 26 GLU B N 1
ATOM 1035 C CA . GLU B 1 26 ? -6.324 -19.672 -16.328 1 96.56 26 GLU B CA 1
ATOM 1036 C C . GLU B 1 26 ? -6.191 -18.688 -17.484 1 96.56 26 GLU B C 1
ATOM 1038 O O . GLU B 1 26 ? -6.02 -19.094 -18.641 1 96.56 26 GLU B O 1
ATOM 1043 N N . LYS B 1 27 ? -6.246 -17.391 -17.219 1 97.12 27 LYS B N 1
ATOM 1044 C CA . LYS B 1 27 ? -6.109 -16.359 -18.234 1 97.12 27 LYS B CA 1
ATOM 1045 C C . LYS B 1 27 ? -4.648 -15.969 -18.438 1 97.12 27 LYS B C 1
ATOM 1047 O O . LYS B 1 27 ? -4.297 -15.32 -19.422 1 97.12 27 LYS B O 1
ATOM 1052 N N . HIS B 1 28 ? -3.812 -16.422 -17.516 1 98.06 28 HIS B N 1
ATOM 1053 C CA . HIS B 1 28 ? -2.473 -15.836 -17.516 1 98.06 28 HIS B CA 1
ATOM 1054 C C . HIS B 1 28 ? -1.404 -16.922 -17.594 1 98.06 28 HIS B C 1
ATOM 1056 O O . HIS B 1 28 ? -0.24 -16.625 -17.875 1 98.06 28 HIS B O 1
ATOM 1062 N N . PHE B 1 29 ? -1.892 -18.125 -17.328 1 98.12 29 PHE B N 1
ATOM 1063 C CA . PHE B 1 29 ? -0.974 -19.25 -17.391 1 98.12 29 PHE B CA 1
ATOM 1064 C C . PHE B 1 29 ? -1.548 -20.375 -18.234 1 98.12 29 PHE B C 1
ATOM 1066 O O . PHE B 1 29 ? -2.746 -20.391 -18.531 1 98.12 29 PHE B O 1
ATOM 1073 N N . ASN B 1 30 ? -0.736 -21.25 -18.781 1 95.44 30 ASN B N 1
ATOM 1074 C CA . ASN B 1 30 ? -1.191 -22.422 -19.516 1 95.44 30 ASN B CA 1
ATOM 1075 C C . ASN B 1 30 ? -1.662 -23.531 -18.578 1 95.44 30 ASN B C 1
ATOM 1077 O O . ASN B 1 30 ? -1.033 -24.578 -18.5 1 95.44 30 ASN B O 1
ATOM 1081 N N . THR B 1 31 ? -2.732 -23.219 -17.953 1 95.69 31 THR B N 1
ATOM 1082 C CA . THR B 1 31 ? -3.262 -24.156 -16.969 1 95.69 31 THR B CA 1
ATOM 1083 C C . THR B 1 31 ? -4.789 -24.141 -16.969 1 95.69 31 THR B C 1
ATOM 1085 O O . THR B 1 31 ? -5.402 -23.219 -17.516 1 95.69 31 THR B O 1
ATOM 1088 N N . SER B 1 32 ? -5.379 -25.219 -16.391 1 95.06 32 SER B N 1
ATOM 1089 C CA . SER B 1 32 ? -6.828 -25.297 -16.25 1 95.06 32 SER B CA 1
ATOM 1090 C C . SER B 1 32 ? -7.258 -24.969 -14.82 1 95.06 32 SER B C 1
ATOM 1092 O O . SER B 1 32 ? -6.461 -25.094 -13.883 1 95.06 32 SER B O 1
ATOM 1094 N N . SER B 1 33 ? -8.477 -24.547 -14.688 1 94.38 33 SER B N 1
ATOM 1095 C CA . SER B 1 33 ? -9.023 -24.266 -13.359 1 94.38 33 SER B CA 1
ATOM 1096 C C . SER B 1 33 ? -8.945 -25.5 -12.469 1 94.38 33 SER B C 1
ATOM 1098 O O . SER B 1 33 ? -8.672 -25.391 -11.273 1 94.38 33 SER B O 1
ATOM 1100 N N . ALA B 1 34 ? -9.195 -26.609 -13.023 1 96.06 34 ALA B N 1
ATOM 1101 C CA . ALA B 1 34 ? -9.148 -27.875 -12.281 1 96.06 34 ALA B CA 1
ATOM 1102 C C . ALA B 1 34 ? -7.754 -28.141 -11.727 1 96.06 34 ALA B C 1
ATOM 1104 O O . ALA B 1 34 ? -7.605 -28.547 -10.57 1 96.06 34 ALA B O 1
ATOM 1105 N N . TYR B 1 35 ? -6.852 -27.938 -12.508 1 95.94 35 TYR B N 1
ATOM 1106 C CA . TYR B 1 35 ? -5.465 -28.141 -12.102 1 95.94 35 TYR B CA 1
ATOM 1107 C C . TYR B 1 35 ? -5.074 -27.188 -10.984 1 95.94 35 TYR B C 1
ATOM 1109 O O . TYR B 1 35 ? -4.461 -27.594 -9.992 1 95.94 35 TYR B O 1
ATOM 1117 N N . VAL B 1 36 ? -5.422 -25.984 -11.102 1 96.44 36 VAL B N 1
ATOM 1118 C CA . VAL B 1 36 ? -5.121 -24.938 -10.117 1 96.44 36 VAL B CA 1
ATOM 1119 C C . VAL B 1 36 ? -5.762 -25.297 -8.781 1 96.44 36 VAL B C 1
ATOM 1121 O O . VAL B 1 36 ? -5.141 -25.141 -7.727 1 96.44 36 VAL B O 1
ATOM 1124 N N . GLU B 1 37 ? -6.996 -25.734 -8.836 1 95.69 37 GLU B N 1
ATOM 1125 C CA . GLU B 1 37 ? -7.703 -26.141 -7.625 1 95.69 37 GLU B CA 1
ATOM 1126 C C . GLU B 1 37 ? -7.031 -27.344 -6.969 1 95.69 37 GLU B C 1
ATOM 1128 O O . GLU B 1 37 ? -6.879 -27.391 -5.746 1 95.69 37 GLU B O 1
ATOM 1133 N N . GLU B 1 38 ? -6.668 -28.219 -7.738 1 96.69 38 GLU B N 1
ATOM 1134 C CA . GLU B 1 38 ? -6.051 -29.453 -7.246 1 96.69 38 GLU B CA 1
ATOM 1135 C C . GLU B 1 38 ? -4.699 -29.172 -6.594 1 96.69 38 GLU B C 1
ATOM 1137 O O . GLU B 1 38 ? -4.41 -29.672 -5.508 1 96.69 38 GLU B O 1
ATOM 1142 N N . LYS B 1 39 ? -3.895 -28.312 -7.258 1 94.81 39 LYS B N 1
ATOM 1143 C CA . LYS B 1 39 ? -2.527 -28.078 -6.805 1 94.81 39 LYS B CA 1
ATOM 1144 C C . LYS B 1 39 ? -2.477 -26.953 -5.773 1 94.81 39 LYS B C 1
ATOM 1146 O O . LYS B 1 39 ? -1.497 -26.828 -5.035 1 94.81 39 LYS B O 1
ATOM 1151 N N . GLY B 1 40 ? -3.52 -26.172 -5.773 1 95.62 40 GLY B N 1
ATOM 1152 C CA . GLY B 1 40 ? -3.564 -25.062 -4.836 1 95.62 40 GLY B CA 1
ATOM 1153 C C . GLY B 1 40 ? -2.965 -23.781 -5.395 1 95.62 40 GLY B C 1
ATOM 1154 O O . GLY B 1 40 ? -2.486 -22.922 -4.645 1 95.62 40 GLY B O 1
ATOM 1155 N N . GLY B 1 41 ? -2.854 -23.672 -6.695 1 98.19 41 GLY B N 1
ATOM 1156 C CA . GLY B 1 41 ? -2.352 -22.438 -7.266 1 98.19 41 GLY B CA 1
ATOM 1157 C C . GLY B 1 41 ? -1.445 -22.656 -8.461 1 98.19 41 GLY B C 1
ATOM 1158 O O . GLY B 1 41 ? -1.66 -23.578 -9.25 1 98.19 41 GLY B O 1
ATOM 1159 N N . VAL B 1 42 ? -0.551 -21.688 -8.695 1 98.69 42 VAL B N 1
ATOM 1160 C CA . VAL B 1 42 ? 0.406 -21.703 -9.797 1 98.69 42 VAL B CA 1
ATOM 1161 C C . VAL B 1 42 ? 1.817 -21.906 -9.258 1 98.69 42 VAL B C 1
ATOM 1163 O O . VAL B 1 42 ? 2.195 -21.312 -8.242 1 98.69 42 VAL B O 1
ATOM 1166 N N . CYS B 1 43 ? 2.621 -22.719 -9.898 1 98.31 43 CYS B N 1
ATOM 1167 C CA . CYS B 1 43 ? 3.926 -23.078 -9.352 1 98.31 43 CYS B CA 1
ATOM 1168 C C . CYS B 1 43 ? 4.93 -21.953 -9.539 1 98.31 43 CYS B C 1
ATOM 1170 O O . CYS B 1 43 ? 4.797 -21.141 -10.461 1 98.31 43 CYS B O 1
ATOM 1172 N N . VAL B 1 44 ? 5.988 -21.922 -8.734 1 98.25 44 VAL B N 1
ATOM 1173 C CA . VAL B 1 44 ? 7.023 -20.891 -8.734 1 98.25 44 VAL B CA 1
ATOM 1174 C C . VAL B 1 44 ? 7.641 -20.797 -10.125 1 98.25 44 VAL B C 1
ATOM 1176 O O . VAL B 1 44 ? 7.934 -19.688 -10.602 1 98.25 44 VAL B O 1
ATOM 1179 N N . GLY B 1 45 ? 7.863 -21.891 -10.797 1 97.88 45 GLY B N 1
ATOM 1180 C CA . GLY B 1 45 ? 8.484 -21.906 -12.117 1 97.88 45 GLY B CA 1
ATOM 1181 C C . GLY B 1 45 ? 7.68 -21.141 -13.156 1 97.88 45 GLY B C 1
ATOM 1182 O O . GLY B 1 45 ? 8.242 -20.344 -13.922 1 97.88 45 GLY B O 1
ATOM 1183 N N . ASP B 1 46 ? 6.367 -21.359 -13.203 1 98.38 46 ASP B N 1
ATOM 1184 C CA . ASP B 1 46 ? 5.492 -20.672 -14.148 1 98.38 46 ASP B CA 1
ATOM 1185 C C . ASP B 1 46 ? 5.449 -19.172 -13.859 1 98.38 46 ASP B C 1
ATOM 1187 O O . ASP B 1 46 ? 5.469 -18.359 -14.781 1 98.38 46 ASP B O 1
ATOM 1191 N N . ILE B 1 47 ? 5.352 -18.844 -12.594 1 98.75 47 ILE B N 1
ATOM 1192 C CA . ILE B 1 47 ? 5.3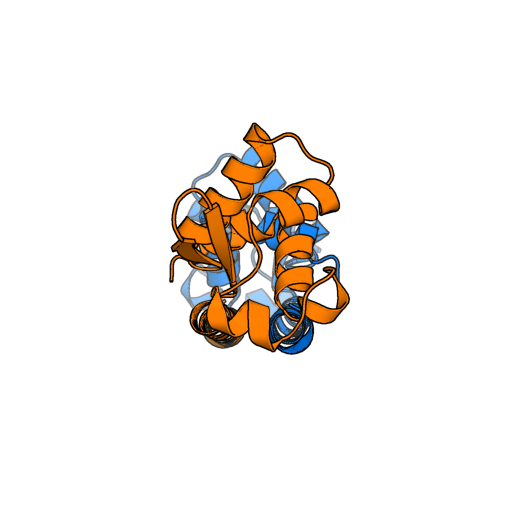32 -17.438 -12.203 1 98.75 47 ILE B CA 1
ATOM 1193 C C . ILE B 1 47 ? 6.648 -16.781 -12.594 1 98.75 47 ILE B C 1
ATOM 1195 O O . ILE B 1 47 ? 6.656 -15.664 -13.141 1 98.75 47 ILE B O 1
ATOM 1199 N N . GLN B 1 48 ? 7.75 -17.438 -12.367 1 98.75 48 GLN B N 1
ATOM 1200 C CA . GLN B 1 48 ? 9.078 -16.938 -12.695 1 98.75 48 GLN B CA 1
ATOM 1201 C C . GLN B 1 48 ? 9.219 -16.688 -14.195 1 98.75 48 GLN B C 1
ATOM 1203 O O . GLN B 1 48 ? 9.719 -15.641 -14.617 1 98.75 48 GLN B O 1
ATOM 1208 N N . GLU B 1 49 ? 8.852 -17.656 -14.977 1 98.38 49 GLU B N 1
ATOM 1209 C CA . GLU B 1 49 ? 8.922 -17.531 -16.422 1 98.38 49 GLU B CA 1
ATOM 1210 C C . GLU B 1 49 ? 8.148 -16.328 -16.922 1 98.38 49 GLU B C 1
ATOM 1212 O O . GLU B 1 49 ? 8.656 -15.531 -17.719 1 98.38 49 GLU B O 1
ATOM 1217 N N . LYS B 1 50 ? 6.965 -16.125 -16.391 1 98.56 50 LYS B N 1
ATOM 1218 C CA . LYS B 1 50 ? 6.133 -15.016 -16.828 1 98.56 50 LYS B CA 1
ATOM 1219 C C . LYS B 1 50 ? 6.719 -13.68 -16.375 1 98.56 50 LYS B C 1
ATOM 1221 O O . LYS B 1 50 ? 6.695 -12.695 -17.125 1 98.56 50 LYS B O 1
ATOM 1226 N N . ALA B 1 51 ? 7.172 -13.633 -15.125 1 98.38 51 ALA B N 1
ATOM 1227 C CA . ALA B 1 51 ? 7.746 -12.406 -14.578 1 98.38 51 ALA B CA 1
ATOM 1228 C C . ALA B 1 51 ? 9.07 -12.07 -15.25 1 98.38 51 ALA B C 1
ATOM 1230 O O . ALA B 1 51 ? 9.531 -10.93 -15.211 1 98.38 51 ALA B O 1
ATOM 1231 N N . ASN B 1 52 ? 9.719 -13.086 -15.836 1 98.44 52 ASN B N 1
ATOM 1232 C CA . ASN B 1 52 ? 11.016 -12.93 -16.5 1 98.44 52 ASN B CA 1
ATOM 1233 C C . ASN B 1 52 ? 12.055 -12.32 -15.562 1 98.44 52 ASN B C 1
ATOM 1235 O O . ASN B 1 52 ? 12.688 -11.328 -15.906 1 98.44 52 ASN B O 1
ATOM 1239 N N . LEU B 1 53 ? 12.164 -12.852 -14.391 1 98.31 53 LEU B N 1
ATOM 1240 C CA . LEU B 1 53 ? 13.125 -12.445 -13.367 1 98.31 53 LEU B CA 1
ATOM 1241 C C . LEU B 1 53 ? 14.016 -13.617 -12.969 1 98.31 53 LEU B C 1
ATOM 1243 O O . LEU B 1 53 ? 13.742 -14.766 -13.32 1 98.31 53 LEU B O 1
ATOM 1247 N N . SER B 1 54 ? 15.055 -13.289 -12.312 1 98.44 54 SER B N 1
ATOM 1248 C CA . SER B 1 54 ? 15.914 -14.336 -11.781 1 98.44 54 SER B CA 1
ATOM 1249 C C . SER B 1 54 ? 15.195 -15.148 -10.711 1 98.44 54 SER B C 1
ATOM 1251 O O . SER B 1 54 ? 14.234 -14.672 -10.102 1 98.44 54 SER B O 1
ATOM 1253 N N . GLN B 1 55 ? 15.633 -16.312 -10.484 1 97.5 55 GLN B N 1
ATOM 1254 C CA . GLN B 1 55 ? 15.086 -17.172 -9.445 1 97.5 55 GLN B CA 1
ATOM 1255 C C . GLN B 1 55 ? 15.219 -16.531 -8.062 1 97.5 55 GLN B C 1
ATOM 1257 O O . GLN B 1 55 ? 14.312 -16.656 -7.23 1 97.5 55 GLN B O 1
ATOM 1262 N N . SER B 1 56 ? 16.344 -15.93 -7.816 1 98.06 56 SER B N 1
ATOM 1263 C CA . SER B 1 56 ? 16.547 -15.289 -6.516 1 98.06 56 SER B CA 1
ATOM 1264 C C . SER B 1 56 ? 15.523 -14.18 -6.285 1 98.06 56 SER B C 1
ATOM 1266 O O . SER B 1 56 ? 14.945 -14.07 -5.203 1 98.06 56 SER B O 1
ATOM 1268 N N . THR B 1 57 ? 15.273 -13.312 -7.285 1 98.38 57 THR B N 1
ATOM 1269 C CA . THR B 1 57 ? 14.359 -12.18 -7.176 1 98.38 57 THR B CA 1
ATOM 1270 C C . THR B 1 57 ? 12.922 -12.664 -6.984 1 98.38 57 THR B C 1
ATOM 1272 O O . THR B 1 57 ? 12.211 -12.188 -6.098 1 98.38 57 THR B O 1
ATOM 1275 N N . ILE B 1 58 ? 12.57 -13.656 -7.828 1 98.62 58 ILE B N 1
ATOM 1276 C CA . ILE B 1 58 ? 11.195 -14.141 -7.742 1 98.62 58 ILE B CA 1
ATOM 1277 C C . ILE B 1 58 ? 10.969 -14.828 -6.398 1 98.62 58 ILE B C 1
ATOM 1279 O O . ILE B 1 58 ? 9.906 -14.695 -5.793 1 98.62 58 ILE B O 1
ATOM 1283 N N . SER B 1 59 ? 11.93 -15.586 -5.91 1 98.25 59 SER B N 1
ATOM 1284 C CA . SER B 1 59 ? 11.82 -16.219 -4.602 1 98.25 59 SER B CA 1
ATOM 1285 C C . SER B 1 59 ? 11.641 -15.188 -3.5 1 98.25 59 SER B C 1
ATOM 1287 O O . SER B 1 59 ? 10.805 -15.359 -2.609 1 98.25 59 SER B O 1
ATOM 1289 N N . HIS B 1 60 ? 12.406 -14.102 -3.605 1 98.62 60 HIS B N 1
ATOM 1290 C CA . HIS B 1 60 ? 12.289 -13.016 -2.637 1 98.62 60 HIS B CA 1
ATOM 1291 C C . HIS B 1 60 ? 10.906 -12.375 -2.689 1 98.62 60 HIS B C 1
ATOM 1293 O O . HIS B 1 60 ? 10.289 -12.133 -1.65 1 98.62 60 HIS B O 1
ATOM 1299 N N . TYR B 1 61 ? 10.391 -12.102 -3.896 1 98.81 61 TYR B N 1
ATOM 1300 C CA . TYR B 1 61 ? 9.086 -11.477 -4.062 1 98.81 61 TYR B CA 1
ATOM 1301 C C . TYR B 1 61 ? 7.98 -12.359 -3.502 1 98.81 61 TYR B C 1
ATOM 1303 O O . TYR B 1 61 ? 7.137 -11.898 -2.73 1 98.81 61 TYR B O 1
ATOM 1311 N N . LEU B 1 62 ? 7.977 -13.656 -3.869 1 98.81 62 LEU B N 1
ATOM 1312 C CA . LEU B 1 62 ? 6.941 -14.578 -3.422 1 98.81 62 LEU B CA 1
ATOM 1313 C C . LEU B 1 62 ? 6.996 -14.766 -1.909 1 98.81 62 LEU B C 1
ATOM 1315 O O . LEU B 1 62 ? 5.953 -14.805 -1.248 1 98.81 62 LEU B O 1
ATOM 1319 N N . SER B 1 63 ? 8.219 -14.859 -1.384 1 98.62 63 SER B N 1
ATOM 1320 C CA . SER B 1 63 ? 8.383 -14.992 0.06 1 98.62 63 SER B CA 1
ATOM 1321 C C . SER B 1 63 ? 7.863 -13.758 0.789 1 98.62 63 SER B C 1
ATOM 1323 O O . SER B 1 63 ? 7.172 -13.875 1.803 1 98.62 63 SER B O 1
ATOM 1325 N N . MET B 1 64 ? 8.195 -12.578 0.309 1 98.69 64 MET B N 1
ATOM 1326 C CA . MET B 1 64 ? 7.738 -11.328 0.893 1 98.69 64 MET B CA 1
ATOM 1327 C C . MET B 1 64 ? 6.215 -11.242 0.866 1 98.69 64 MET B C 1
ATOM 1329 O O . MET B 1 64 ? 5.594 -10.844 1.854 1 98.69 64 MET B O 1
ATOM 1333 N N . MET B 1 65 ? 5.625 -11.57 -0.236 1 98.81 65 MET B N 1
ATOM 1334 C CA . MET B 1 65 ? 4.176 -11.5 -0.402 1 98.81 65 MET B CA 1
ATOM 1335 C C . MET B 1 65 ? 3.479 -12.516 0.495 1 98.81 65 MET B C 1
ATOM 1337 O O . MET B 1 65 ? 2.391 -12.258 1.014 1 98.81 65 MET B O 1
ATOM 1341 N N . GLN B 1 66 ? 4.117 -13.688 0.624 1 98.75 66 GLN B N 1
ATOM 1342 C CA . GLN B 1 66 ? 3.584 -14.695 1.528 1 98.75 66 GLN B CA 1
ATOM 1343 C C . GLN B 1 66 ? 3.68 -14.242 2.982 1 98.75 66 GLN B C 1
ATOM 1345 O O . GLN B 1 66 ? 2.732 -14.414 3.754 1 98.75 66 GLN B O 1
ATOM 1350 N N . LYS B 1 67 ? 4.781 -13.633 3.373 1 98.44 67 LYS B N 1
ATOM 1351 C CA . LYS B 1 67 ? 4.969 -13.125 4.73 1 98.44 67 LYS B CA 1
ATOM 1352 C C . LYS B 1 67 ? 3.943 -12.039 5.059 1 98.44 67 LYS B C 1
ATOM 1354 O O . LYS B 1 67 ? 3.473 -11.945 6.195 1 98.44 67 LYS B O 1
ATOM 1359 N N . ALA B 1 68 ? 3.607 -11.273 4.078 1 98.62 68 ALA B N 1
ATOM 1360 C CA . ALA B 1 68 ? 2.602 -10.227 4.234 1 98.62 68 ALA B CA 1
ATOM 1361 C C . ALA B 1 68 ? 1.192 -10.805 4.195 1 98.62 68 ALA B C 1
ATOM 1363 O O . ALA B 1 68 ? 0.206 -10.07 4.262 1 98.62 68 ALA B O 1
ATOM 1364 N N . LYS B 1 69 ? 1.093 -12.086 3.959 1 98.75 69 LYS B N 1
ATOM 1365 C CA . LYS B 1 69 ? -0.154 -12.844 3.953 1 98.75 69 LYS B CA 1
ATOM 1366 C C . LYS B 1 69 ? -1.007 -12.492 2.738 1 98.75 69 LYS B C 1
ATOM 1368 O O . LYS B 1 69 ? -2.23 -12.633 2.77 1 98.75 69 LYS B O 1
ATOM 1373 N N . LEU B 1 70 ? -0.413 -12 1.752 1 98.75 70 LEU B N 1
ATOM 1374 C CA . LEU B 1 70 ? -1.119 -11.734 0.503 1 98.75 70 LEU B CA 1
ATOM 1375 C C . LEU B 1 70 ? -1.216 -13 -0.345 1 98.75 70 LEU B C 1
ATOM 1377 O O . LEU B 1 70 ? -2.111 -13.125 -1.183 1 98.75 70 LEU B O 1
ATOM 1381 N N . LEU B 1 71 ? -0.254 -13.938 -0.12 1 98.81 71 LEU B N 1
ATOM 1382 C CA . LEU B 1 71 ? -0.224 -15.219 -0.82 1 98.81 71 LEU B CA 1
ATOM 1383 C C . LEU B 1 71 ? -0.24 -16.375 0.168 1 98.81 71 LEU B C 1
ATOM 1385 O O . LEU B 1 71 ? 0.218 -16.234 1.305 1 98.81 71 LEU B O 1
ATOM 1389 N N . GLN B 1 72 ? -0.75 -17.422 -0.276 1 98.69 72 GLN B N 1
ATOM 1390 C CA . GLN B 1 72 ? -0.631 -18.734 0.359 1 98.69 72 GLN B CA 1
ATOM 1391 C C . GLN B 1 72 ? 0.115 -19.719 -0.541 1 98.69 72 GLN B C 1
ATOM 1393 O O . GLN B 1 72 ? 0.1 -19.578 -1.766 1 98.69 72 GLN B O 1
ATOM 1398 N N . SER B 1 73 ? 0.771 -20.703 0.075 1 98.31 73 SER B N 1
ATOM 1399 C CA . SER B 1 73 ? 1.506 -21.656 -0.742 1 98.31 73 SER B CA 1
ATOM 1400 C C . SER B 1 73 ? 1.222 -23.094 -0.303 1 98.31 73 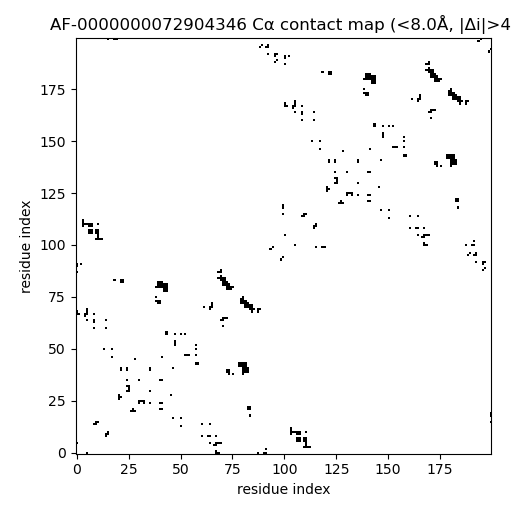SER B C 1
ATOM 1402 O O . SER B 1 73 ? 0.802 -23.328 0.831 1 98.31 73 SER B O 1
ATOM 1404 N N . GLU B 1 74 ? 1.33 -23.984 -1.138 1 98 74 GLU B N 1
ATOM 1405 C CA . GLU B 1 74 ? 1.242 -25.438 -0.925 1 98 74 GLU B CA 1
ATOM 1406 C C . GLU B 1 74 ? 2.369 -26.172 -1.648 1 98 74 GLU B C 1
ATOM 1408 O O . GLU B 1 74 ? 2.686 -25.844 -2.797 1 98 74 GLU B O 1
ATOM 1413 N N . ARG B 1 75 ? 2.914 -27.094 -0.894 1 97.12 75 ARG B N 1
ATOM 1414 C CA . ARG B 1 75 ? 4.016 -27.844 -1.483 1 97.12 75 ARG B CA 1
ATOM 1415 C C . ARG B 1 75 ? 3.541 -29.219 -1.968 1 97.12 75 ARG B C 1
ATOM 1417 O O . ARG B 1 75 ? 2.822 -29.922 -1.254 1 97.12 75 ARG B O 1
ATOM 1424 N N . HIS B 1 76 ? 3.84 -29.578 -3.158 1 96.12 76 HIS B N 1
ATOM 1425 C CA . HIS B 1 76 ? 3.611 -30.891 -3.752 1 96.12 76 HIS B CA 1
ATOM 1426 C C . HIS B 1 76 ? 4.91 -31.5 -4.281 1 96.12 76 HIS B C 1
ATOM 1428 O O . HIS B 1 76 ? 5.328 -31.188 -5.402 1 96.12 76 HIS B O 1
ATOM 1434 N N . GLY B 1 77 ? 5.469 -32.406 -3.498 1 95.56 77 GLY B N 1
ATOM 1435 C CA . GLY B 1 77 ? 6.77 -32.938 -3.898 1 95.56 77 GLY B CA 1
ATOM 1436 C C . GLY B 1 77 ? 7.852 -31.875 -3.922 1 95.56 77 GLY B C 1
ATOM 1437 O O . GLY B 1 77 ? 8.086 -31.203 -2.918 1 95.56 77 GLY B O 1
ATOM 1438 N N . LYS B 1 78 ? 8.414 -31.578 -5.102 1 94.19 78 LYS B N 1
ATOM 1439 C CA . LYS B 1 78 ? 9.508 -30.625 -5.254 1 94.19 78 LYS B CA 1
ATOM 1440 C C . LYS B 1 78 ? 8.984 -29.25 -5.66 1 94.19 78 LYS B C 1
ATOM 1442 O O . LYS B 1 78 ? 9.758 -28.297 -5.754 1 94.19 78 LYS B O 1
ATOM 1447 N N . TRP B 1 79 ? 7.75 -29.219 -5.836 1 95.75 79 TRP B N 1
ATOM 1448 C CA . TRP B 1 79 ? 7.203 -27.984 -6.391 1 95.75 79 TRP B CA 1
ATOM 1449 C C . TRP B 1 79 ? 6.391 -27.234 -5.344 1 95.75 79 TRP B C 1
ATOM 1451 O O . TRP B 1 79 ? 5.691 -27.844 -4.535 1 95.75 79 TRP B O 1
ATOM 1461 N N . THR B 1 80 ? 6.508 -25.922 -5.359 1 97.94 80 THR B N 1
ATOM 1462 C CA . THR B 1 80 ? 5.695 -25.031 -4.527 1 97.94 80 THR B CA 1
ATOM 1463 C C . THR B 1 80 ? 4.723 -24.234 -5.387 1 97.94 80 THR B C 1
ATOM 1465 O O . THR B 1 80 ? 5.109 -23.656 -6.41 1 97.94 80 THR B O 1
ATOM 1468 N N . TYR B 1 81 ? 3.451 -24.234 -4.934 1 98.62 81 TYR B N 1
ATOM 1469 C CA . TYR B 1 81 ? 2.391 -23.531 -5.648 1 98.62 81 TYR B CA 1
ATOM 1470 C C . TYR B 1 81 ? 1.851 -22.375 -4.824 1 98.62 81 TYR B C 1
ATOM 1472 O O . TYR B 1 81 ? 1.693 -22.5 -3.605 1 98.62 81 TYR B O 1
ATOM 1480 N N . TYR B 1 82 ? 1.547 -21.281 -5.496 1 98.75 82 TYR B N 1
ATOM 1481 C CA . TYR B 1 82 ? 1.063 -20.078 -4.824 1 98.75 82 TYR B CA 1
ATOM 1482 C C . TYR B 1 82 ? -0.324 -19.703 -5.324 1 98.75 82 TYR B C 1
ATOM 1484 O O . TYR B 1 82 ? -0.628 -19.859 -6.512 1 98.75 82 TYR B O 1
ATOM 1492 N N . ARG B 1 83 ? -1.115 -19.172 -4.453 1 98.62 83 ARG B N 1
ATOM 1493 C CA . ARG B 1 83 ? -2.408 -18.562 -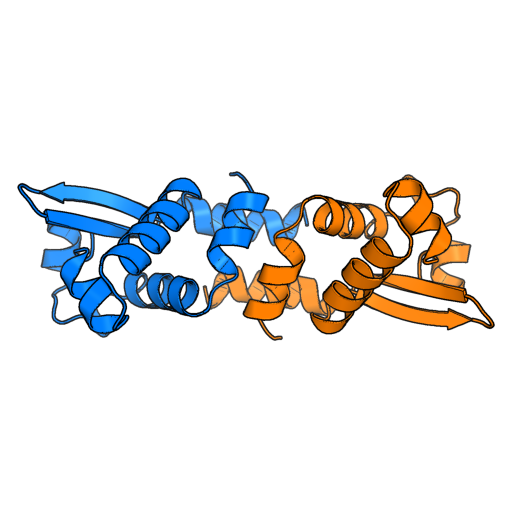4.758 1 98.62 83 ARG B CA 1
ATOM 1494 C C . ARG B 1 83 ? -2.643 -17.312 -3.918 1 98.62 83 ARG B C 1
ATOM 1496 O O . ARG B 1 83 ? -1.953 -17.094 -2.92 1 98.62 83 ARG B O 1
ATOM 1503 N N . ARG B 1 84 ? -3.619 -16.547 -4.258 1 98.12 84 ARG B N 1
ATOM 1504 C CA . ARG B 1 84 ? -3.975 -15.352 -3.496 1 98.12 84 ARG B CA 1
ATOM 1505 C C . ARG B 1 84 ? -4.617 -15.727 -2.164 1 98.12 84 ARG B C 1
ATOM 1507 O O . ARG B 1 84 ? -5.32 -16.734 -2.068 1 98.12 84 ARG B O 1
ATOM 1514 N N . ASN B 1 85 ? -4.25 -14.984 -1.194 1 98.38 85 ASN B N 1
ATOM 1515 C CA . ASN B 1 85 ? -5.0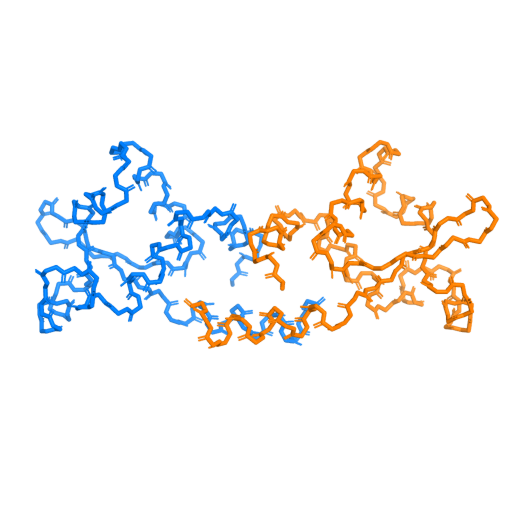16 -15.031 0.046 1 98.38 85 ASN B CA 1
ATOM 1516 C C . ASN B 1 85 ? -6.16 -14.023 0.033 1 98.38 85 ASN B C 1
ATOM 1518 O O . ASN B 1 85 ? -5.984 -12.867 0.424 1 98.38 85 ASN B O 1
ATOM 1522 N N . GLU B 1 86 ? -7.316 -14.445 -0.312 1 97.25 86 GLU B N 1
ATOM 1523 C CA . GLU B 1 86 ? -8.461 -13.562 -0.516 1 97.25 86 GLU B CA 1
ATOM 1524 C C . GLU B 1 86 ? -8.914 -12.922 0.797 1 97.25 86 GLU B C 1
ATOM 1526 O O . GLU B 1 86 ? -9.391 -11.789 0.809 1 97.25 86 GLU B O 1
ATOM 1531 N N . GLU B 1 87 ? -8.742 -13.648 1.846 1 97.81 87 GLU B N 1
ATOM 1532 C CA . GLU B 1 87 ? -9.125 -13.117 3.148 1 97.81 87 GLU B CA 1
ATOM 1533 C C . GLU B 1 87 ? -8.305 -11.875 3.502 1 97.81 87 GLU B C 1
ATOM 1535 O O . GLU B 1 87 ? -8.852 -10.875 3.961 1 97.81 87 GLU B O 1
ATOM 1540 N N . THR B 1 88 ? -7.008 -11.938 3.27 1 98.25 88 THR B N 1
ATOM 1541 C CA . THR B 1 88 ? -6.133 -10.812 3.576 1 98.25 88 THR B CA 1
ATOM 1542 C C . THR B 1 88 ? -6.453 -9.617 2.684 1 98.25 88 THR B C 1
ATOM 1544 O O . THR B 1 88 ? -6.445 -8.477 3.141 1 98.25 88 THR B O 1
ATOM 1547 N N . ILE B 1 89 ? -6.734 -9.852 1.434 1 97.25 89 ILE B N 1
ATOM 1548 C CA . ILE B 1 89 ? -7.055 -8.773 0.498 1 97.25 89 ILE B CA 1
ATOM 1549 C C . ILE B 1 89 ? -8.352 -8.094 0.922 1 97.25 89 ILE B C 1
ATOM 1551 O O . ILE B 1 89 ? -8.461 -6.867 0.861 1 97.25 89 ILE B O 1
ATOM 1555 N N . LYS B 1 90 ? -9.297 -8.883 1.427 1 96.81 90 LYS B N 1
ATOM 1556 C CA . LYS B 1 90 ? -10.547 -8.32 1.943 1 96.81 90 LYS B CA 1
ATOM 1557 C C . LYS B 1 90 ? -10.289 -7.484 3.195 1 96.81 90 LYS B C 1
ATOM 1559 O O . LYS B 1 90 ? -10.906 -6.43 3.383 1 96.81 90 LYS B O 1
ATOM 1564 N N . GLU B 1 91 ? -9.43 -7.973 4.035 1 97.62 91 GLU B N 1
ATOM 1565 C CA . GLU B 1 91 ? -9.055 -7.223 5.23 1 97.62 91 GLU B CA 1
ATOM 1566 C C . GLU B 1 91 ? -8.406 -5.895 4.867 1 97.62 91 GLU B C 1
ATOM 1568 O O . GLU B 1 91 ? -8.609 -4.887 5.547 1 97.62 91 GLU B O 1
ATOM 1573 N N . LEU B 1 92 ? -7.559 -5.961 3.801 1 97.56 92 LEU B N 1
ATOM 1574 C CA . LEU B 1 92 ? -6.926 -4.734 3.326 1 97.56 92 LEU B CA 1
ATOM 1575 C C . LEU B 1 92 ? -7.973 -3.725 2.871 1 97.56 92 LEU B C 1
ATOM 1577 O O . LEU B 1 92 ? -7.875 -2.537 3.189 1 97.56 92 LEU B O 1
ATOM 1581 N N . GLU B 1 93 ? -8.953 -4.215 2.131 1 96.19 93 GLU B N 1
ATOM 1582 C CA . GLU B 1 93 ? -10.055 -3.363 1.703 1 96.19 93 GLU B CA 1
ATOM 1583 C C . GLU B 1 93 ? -10.734 -2.699 2.898 1 96.19 93 GLU B C 1
ATOM 1585 O O . GLU B 1 93 ? -10.977 -1.49 2.889 1 96.19 93 GLU B O 1
ATOM 1590 N N . LYS B 1 94 ? -11.008 -3.459 3.902 1 96.75 94 LYS B N 1
ATOM 1591 C CA . LYS B 1 94 ? -11.641 -2.953 5.113 1 96.75 94 LYS B CA 1
ATOM 1592 C C . LYS B 1 94 ? -10.75 -1.938 5.824 1 96.75 94 LYS B C 1
ATOM 1594 O O . LYS B 1 94 ? -11.227 -0.915 6.312 1 96.75 94 LYS B O 1
ATOM 1599 N N . TYR B 1 95 ? -9.508 -2.26 5.875 1 97.62 95 TYR B N 1
ATOM 1600 C CA . TYR B 1 95 ? -8.539 -1.376 6.516 1 97.62 95 TYR B CA 1
ATOM 1601 C C . TYR B 1 95 ? -8.531 -0.004 5.855 1 97.62 95 TYR B C 1
ATOM 1603 O O . TYR B 1 95 ? -8.602 1.022 6.535 1 97.62 95 TYR B O 1
ATOM 1611 N N . VAL B 1 96 ? -8.469 0.004 4.523 1 96.12 96 VAL B N 1
ATOM 1612 C CA . VAL B 1 96 ? -8.43 1.268 3.795 1 96.12 96 VAL B CA 1
ATOM 1613 C C . VAL B 1 96 ? -9.727 2.041 4.027 1 96.12 96 VAL B C 1
ATOM 1615 O O . VAL B 1 96 ? -9.703 3.256 4.238 1 96.12 96 VAL B O 1
ATOM 1618 N N . ARG B 1 97 ? -10.836 1.346 4.168 1 93.88 97 ARG B N 1
ATOM 1619 C CA . ARG B 1 97 ? -12.148 1.961 4.305 1 93.88 97 ARG B CA 1
ATOM 1620 C C . ARG B 1 97 ? -12.359 2.5 5.715 1 93.88 97 ARG B C 1
ATOM 1622 O O . ARG B 1 97 ? -12.867 3.609 5.895 1 93.88 97 ARG B O 1
ATOM 1629 N N . GLU B 1 98 ? -11.805 1.779 6.68 1 93.81 98 GLU B N 1
ATOM 1630 C CA . GLU B 1 98 ? -12.234 2.055 8.047 1 93.81 98 GLU B CA 1
ATOM 1631 C C . GLU B 1 98 ? -11.117 2.697 8.859 1 93.81 98 GLU B C 1
ATOM 1633 O O . GLU B 1 98 ? -11.383 3.422 9.82 1 93.81 98 GLU B O 1
ATOM 1638 N N . LYS B 1 99 ? -9.898 2.311 8.508 1 91.06 99 LYS B N 1
ATOM 1639 C CA . LYS B 1 99 ? -8.828 2.654 9.438 1 91.06 99 LYS B CA 1
ATOM 1640 C C . LYS B 1 99 ? -7.891 3.695 8.836 1 91.06 99 LYS B C 1
ATOM 1642 O O . LYS B 1 99 ? -7.344 4.535 9.555 1 91.06 99 LYS B O 1
ATOM 1647 N N . LEU B 1 100 ? -7.699 3.604 7.578 1 91.62 100 LEU B N 1
ATOM 1648 C CA . LEU B 1 100 ? -6.742 4.527 6.98 1 91.62 100 LEU B CA 1
ATOM 1649 C C . LEU B 1 100 ? -7.25 5.965 7.062 1 91.62 100 LEU B C 1
ATOM 1651 O O . LEU B 1 100 ? -6.484 6.879 7.367 1 91.62 100 LEU B O 1
#